Protein AF-A0A2G8SMT3-F1 (afdb_monomer_lite)

Organism: NCBI:txid1077348

Radius of gyration: 36.46 Å; chains: 1; bounding box: 65×47×114 Å

Sequence (301 aa):
MSNSDISLSLSLVEEVAEAMDSHVLEALIPLGFSASSEQWSAQFDGIFANKYRSRVQDRKDAIRAMAQEFHDTDRTGQLLRGGSDIVDRAGILRGMLAALDVITSPELQPFENTPFPADRLRVHLPALRDAMRVITGQTSRWQQDFRGWQCVFLTLEDSILVGALLESLPATIPDDYVTRGRAYVEELVGGWNGRKALVEEAIRLVRCDEDPRPLMERLEPQRDTLHSTIGLFMDVVKEMDNLPSLRLLDREHVARHFWEAGSTYERLSLHLDSINQDINRLECVLDHFMAVANATIPAPE

pLDDT: mean 86.04, std 11.62, range [40.66, 97.94]

Foldseek 3Di:
DDLVVLVVQLVVLVVLLVVLLCVLCVLVVVLPDDSDLVCLLVCPQVSVLVLLLVLLVVLLVLLLVLLVVLAPPCLLVVLVVLLVVLVVLLVVLVVLLVVLCVLLPPVPDPDDDDPAVSVVLVVCSVVLVVLSVVLVVLSVVLVVLSVVQSVLSVLSHDPVSSVLQSVQFDSGDDVVLVVQLSVLSVQLSVLSVVSVVLSVVLVVCSVVVHDSVVSVVVSVVSSVSNNVSSVSNVVSVVVSSLGAFGDGPHDTHRSVSSNCVVVSSVVSVVSSVVSVVSSVVSVVVSVVSVVSVVVRDDDDD

Structure (mmCIF, N/CA/C/O backbone):
data_AF-A0A2G8SMT3-F1
#
_entry.id   AF-A0A2G8SMT3-F1
#
loop_
_atom_site.group_PDB
_atom_site.id
_atom_site.type_symbol
_atom_site.label_atom_id
_atom_site.label_alt_id
_atom_site.label_comp_id
_atom_site.label_asym_id
_atom_site.label_entity_id
_atom_site.label_seq_id
_atom_site.pdbx_PDB_ins_code
_atom_site.Cartn_x
_atom_site.Cartn_y
_atom_site.Cartn_z
_atom_site.occupancy
_atom_site.B_iso_or_equiv
_atom_site.auth_seq_id
_atom_site.auth_comp_id
_atom_site.auth_asym_id
_atom_site.auth_atom_id
_atom_site.pdbx_PDB_model_num
ATOM 1 N N . MET A 1 1 ? -20.820 -29.515 54.915 1.00 55.62 1 MET A N 1
ATOM 2 C CA . MET A 1 1 ? -19.558 -29.011 54.333 1.00 55.62 1 MET A CA 1
ATOM 3 C C . MET A 1 1 ? -18.709 -28.466 55.464 1.00 55.62 1 MET A C 1
ATOM 5 O O . MET A 1 1 ? -19.283 -27.995 56.438 1.00 55.62 1 MET A O 1
ATOM 9 N N . SER A 1 2 ? -17.387 -28.617 55.404 1.00 62.38 2 SER A N 1
ATOM 10 C CA . SER A 1 2 ? -16.497 -28.045 56.422 1.00 62.38 2 SER A CA 1
ATOM 11 C C . SER A 1 2 ? -16.222 -26.563 56.121 1.00 62.38 2 SER A C 1
ATOM 13 O O . SER A 1 2 ? -16.267 -26.156 54.961 1.00 62.38 2 SER A O 1
ATOM 15 N N . ASN A 1 3 ? -15.890 -25.757 57.136 1.00 60.47 3 ASN A N 1
ATOM 16 C CA . ASN A 1 3 ? -15.514 -24.345 56.942 1.00 60.47 3 ASN A CA 1
ATOM 17 C C . ASN A 1 3 ? -14.306 -24.171 55.997 1.00 60.47 3 ASN A C 1
ATOM 19 O O . ASN A 1 3 ? -14.159 -23.117 55.381 1.00 60.47 3 ASN A O 1
ATOM 23 N N . SER A 1 4 ? -13.451 -25.193 55.850 1.00 63.97 4 SER A N 1
ATOM 24 C CA . SER A 1 4 ? -12.349 -25.174 54.883 1.00 63.97 4 SER A CA 1
ATOM 25 C C . SER A 1 4 ? -12.818 -25.351 53.438 1.00 63.97 4 SER A C 1
ATOM 27 O O . SER A 1 4 ? -12.261 -24.698 52.563 1.00 63.97 4 SER A O 1
ATOM 29 N N . ASP A 1 5 ? -13.856 -26.156 53.178 1.00 62.47 5 ASP A N 1
ATOM 30 C CA . ASP A 1 5 ? -14.384 -26.369 51.816 1.00 62.47 5 ASP A CA 1
ATOM 31 C C . ASP A 1 5 ? -15.072 -25.110 51.270 1.00 62.47 5 ASP A C 1
ATOM 33 O O . ASP A 1 5 ? -14.976 -24.799 50.083 1.00 62.47 5 ASP A O 1
ATOM 37 N N . ILE A 1 6 ? -15.752 -24.366 52.147 1.00 64.25 6 ILE A N 1
ATOM 38 C CA . ILE A 1 6 ? -16.441 -23.114 51.802 1.00 64.25 6 ILE A CA 1
ATOM 39 C C . ILE A 1 6 ? -15.420 -22.006 51.494 1.00 64.25 6 ILE A C 1
ATOM 41 O O . ILE A 1 6 ? -15.559 -21.299 50.499 1.00 64.25 6 ILE A O 1
ATOM 45 N N . SER A 1 7 ? -14.354 -21.906 52.298 1.00 63.19 7 SER A N 1
ATOM 46 C CA . SER A 1 7 ? -13.258 -20.948 52.087 1.00 63.19 7 SER A CA 1
ATOM 47 C C . SER A 1 7 ? -12.498 -21.201 50.775 1.00 63.19 7 SER A C 1
ATOM 49 O O . SER A 1 7 ? -12.283 -20.272 50.001 1.00 63.19 7 SER A O 1
ATOM 51 N N . LEU A 1 8 ? -12.191 -22.469 50.470 1.00 68.56 8 LEU A N 1
ATOM 52 C CA . LEU A 1 8 ? -11.588 -22.887 49.194 1.00 68.56 8 LEU A CA 1
ATOM 53 C C . LEU A 1 8 ? -12.480 -22.587 47.979 1.00 68.56 8 LEU A C 1
ATOM 55 O O . LEU A 1 8 ? -11.979 -22.254 46.907 1.00 68.56 8 LEU A O 1
ATOM 59 N N . SER A 1 9 ? -13.801 -22.705 48.135 1.00 70.75 9 SER A N 1
ATOM 60 C CA . SER A 1 9 ? -14.747 -22.435 47.046 1.00 70.75 9 SER A CA 1
ATOM 61 C C . SER A 1 9 ? -14.852 -20.938 46.738 1.00 70.75 9 SER A C 1
ATOM 63 O O . SER A 1 9 ? -14.964 -20.562 45.574 1.00 70.75 9 SER A O 1
ATOM 65 N N . LEU A 1 10 ? -14.772 -20.076 47.759 1.00 73.88 10 LEU A N 1
ATOM 66 C CA . LEU A 1 10 ? -14.797 -18.624 47.574 1.00 73.88 10 LEU A CA 1
ATOM 67 C C . LEU A 1 10 ? -13.522 -18.109 46.893 1.00 73.88 10 LEU A C 1
ATOM 69 O O . LEU A 1 10 ? -13.621 -17.344 45.938 1.00 73.88 10 LEU A O 1
ATOM 73 N N . SER A 1 11 ? -12.342 -18.571 47.326 1.00 79.56 11 SER A N 1
ATOM 74 C CA . SER A 1 11 ? -11.074 -18.153 46.710 1.00 79.56 11 SER A CA 1
ATOM 75 C C . SER A 1 11 ? -11.005 -18.514 45.226 1.00 79.56 11 SER A C 1
ATOM 77 O O . SER A 1 11 ? -10.484 -17.746 44.428 1.00 79.56 11 SER A O 1
ATOM 79 N N . LEU A 1 12 ? -11.574 -19.660 44.841 1.00 78.38 12 LEU A N 1
ATOM 80 C CA . LEU A 1 12 ? -11.606 -20.103 43.448 1.00 78.38 12 LEU A CA 1
ATOM 81 C C . LEU A 1 12 ? -12.560 -19.248 42.589 1.00 78.38 12 LEU A C 1
ATOM 83 O O . LEU A 1 12 ? -12.270 -18.982 41.426 1.00 78.38 12 LEU A O 1
ATOM 87 N N . VAL A 1 13 ? -13.682 -18.782 43.153 1.00 77.88 13 VAL A N 1
ATOM 88 C CA . VAL A 1 13 ? -14.582 -17.825 42.480 1.00 77.88 13 VAL A CA 1
ATOM 89 C C . VAL A 1 13 ? -13.885 -16.485 42.256 1.00 77.88 13 VAL A C 1
ATOM 91 O O . VAL A 1 13 ? -13.977 -15.933 41.161 1.00 77.88 13 VAL A O 1
ATOM 94 N N . GLU A 1 14 ? -13.191 -15.974 43.273 1.00 81.94 14 GLU A N 1
ATOM 95 C CA . GLU A 1 14 ? -12.441 -14.717 43.188 1.00 81.94 14 GLU A CA 1
ATOM 96 C C . GLU A 1 14 ? -11.297 -14.810 42.169 1.00 81.94 14 GLU A C 1
ATOM 98 O O . GLU A 1 14 ? -11.159 -13.914 41.342 1.00 81.94 14 GLU A O 1
ATOM 103 N N . GLU A 1 15 ? -10.554 -15.920 42.140 1.00 84.06 15 GLU A N 1
ATOM 104 C CA . GLU A 1 15 ? -9.460 -16.147 41.185 1.00 84.06 15 GLU A CA 1
ATOM 105 C C . GLU A 1 15 ? -9.955 -16.201 39.729 1.00 84.06 15 GLU A C 1
ATOM 107 O O . GLU A 1 15 ? -9.390 -15.552 38.847 1.00 84.06 15 GLU A O 1
ATOM 112 N N . VAL A 1 16 ? -11.047 -16.928 39.458 1.00 80.00 16 VAL A N 1
ATOM 113 C CA . VAL A 1 16 ? -11.641 -16.988 38.109 1.00 80.00 16 VAL A CA 1
ATOM 114 C C . VAL A 1 16 ? -12.165 -15.615 37.685 1.00 80.00 16 VAL A C 1
ATOM 116 O O . VAL A 1 16 ? -11.979 -15.204 36.538 1.00 80.00 16 VAL A O 1
ATOM 119 N N . ALA A 1 17 ? -12.798 -14.894 38.609 1.00 83.38 17 ALA A N 1
ATOM 120 C CA . ALA A 1 17 ? -13.306 -13.552 38.375 1.00 83.38 17 ALA A CA 1
ATOM 121 C C . ALA A 1 17 ? -12.177 -12.547 38.088 1.00 83.38 17 ALA A C 1
ATOM 123 O O . ALA A 1 17 ? -12.297 -11.753 37.158 1.00 83.38 17 ALA A O 1
ATOM 124 N N . GLU A 1 18 ? -11.071 -12.613 38.830 1.00 86.38 18 GLU A N 1
ATOM 125 C CA . GLU A 1 18 ? -9.890 -11.770 38.627 1.00 86.38 18 GLU A CA 1
ATOM 126 C C . GLU A 1 18 ? -9.188 -12.083 37.300 1.00 86.38 18 GLU A C 1
ATOM 128 O O . GLU A 1 18 ? -8.814 -11.166 36.569 1.00 86.38 18 GLU A O 1
ATOM 133 N N . ALA A 1 19 ? -9.077 -13.361 36.926 1.00 84.56 19 ALA A N 1
ATOM 134 C CA . ALA A 1 19 ? -8.516 -13.761 35.636 1.00 84.56 19 ALA A CA 1
ATOM 135 C C . ALA A 1 19 ? -9.355 -13.243 34.453 1.00 84.56 19 ALA A C 1
ATOM 137 O O . ALA A 1 19 ? -8.810 -12.766 33.455 1.00 84.56 19 ALA A O 1
ATOM 138 N N . MET A 1 20 ? -10.688 -13.294 34.566 1.00 84.44 20 MET A N 1
ATOM 139 C CA . MET A 1 20 ? -11.596 -12.687 33.585 1.00 84.44 20 MET A CA 1
ATOM 140 C C . MET A 1 20 ? -11.422 -11.167 33.527 1.00 84.44 20 MET A C 1
ATOM 142 O O . MET A 1 20 ? -11.399 -10.594 32.434 1.00 84.44 20 MET A O 1
ATOM 146 N N . ASP A 1 21 ? -11.266 -10.526 34.689 1.00 87.25 21 ASP A N 1
ATOM 147 C CA . ASP A 1 21 ? -11.102 -9.081 34.785 1.00 87.25 21 ASP A CA 1
ATOM 148 C C . ASP A 1 21 ? -9.807 -8.614 34.122 1.00 87.25 21 ASP A C 1
ATOM 150 O O . ASP A 1 21 ? -9.825 -7.709 33.284 1.00 87.25 21 ASP A O 1
ATOM 154 N N . SER A 1 22 ? -8.699 -9.281 34.442 1.00 88.75 22 SER A N 1
ATOM 155 C CA . SER A 1 22 ? -7.392 -9.060 33.824 1.00 88.75 22 SER A CA 1
ATOM 156 C C . SER A 1 22 ? -7.485 -9.179 32.305 1.00 88.75 22 SER A C 1
ATOM 158 O O . SER A 1 22 ? -7.076 -8.256 31.605 1.00 88.75 22 SER A O 1
ATOM 160 N N . HIS A 1 23 ? -8.118 -10.230 31.780 1.00 88.44 23 HIS A N 1
ATOM 161 C CA . HIS A 1 23 ? -8.170 -10.454 30.339 1.00 88.44 23 HIS A CA 1
ATOM 162 C C . HIS A 1 23 ? -8.931 -9.360 29.563 1.00 88.44 23 HIS A C 1
ATOM 164 O O . HIS A 1 23 ? -8.466 -8.888 28.523 1.00 88.44 23 HIS A O 1
ATOM 170 N N . VAL A 1 24 ? -10.086 -8.915 30.068 1.00 90.50 24 VAL A N 1
ATOM 171 C CA . VAL A 1 24 ? -10.860 -7.832 29.430 1.00 90.50 24 VAL A CA 1
ATOM 172 C C . VAL A 1 24 ? -10.114 -6.503 29.542 1.00 90.50 24 VAL A C 1
ATOM 174 O O . VAL A 1 24 ? -10.025 -5.753 28.568 1.00 90.50 24 VAL A O 1
ATOM 177 N N . LEU A 1 25 ? -9.561 -6.196 30.717 1.00 92.62 25 LEU A N 1
ATOM 178 C CA . LEU A 1 25 ? -8.875 -4.928 30.954 1.00 92.62 25 LEU A CA 1
ATOM 179 C C . LEU A 1 25 ? -7.564 -4.830 30.168 1.00 92.62 25 LEU A C 1
ATOM 181 O O . LEU A 1 25 ? -7.266 -3.763 29.633 1.00 92.62 25 LEU A O 1
ATOM 185 N N . GLU A 1 26 ? -6.826 -5.929 30.015 1.00 93.62 26 GLU A N 1
ATOM 186 C CA . GLU A 1 26 ? -5.638 -6.004 29.157 1.00 93.62 26 GLU A CA 1
ATOM 187 C C . GLU A 1 26 ? -5.956 -5.715 27.687 1.00 93.62 26 GLU A C 1
ATOM 189 O O . GLU A 1 26 ? -5.124 -5.141 26.986 1.00 93.62 26 GLU A O 1
ATOM 194 N N . ALA A 1 27 ? -7.159 -6.052 27.216 1.00 92.00 27 ALA A N 1
ATOM 195 C CA . ALA A 1 27 ? -7.595 -5.729 25.860 1.00 92.00 27 ALA A CA 1
ATOM 196 C C . ALA A 1 27 ? -8.092 -4.276 25.727 1.00 92.00 27 ALA A C 1
ATOM 198 O O . ALA A 1 27 ? -7.779 -3.596 24.747 1.00 92.00 27 ALA A O 1
ATOM 199 N N . LEU A 1 28 ? -8.864 -3.785 26.702 1.00 92.94 28 LEU A N 1
ATOM 200 C CA . LEU A 1 28 ? -9.574 -2.506 26.603 1.00 92.94 28 LEU A CA 1
ATOM 201 C C . LEU A 1 28 ? -8.739 -1.291 27.045 1.00 92.94 28 LEU A C 1
ATOM 203 O O . LEU A 1 28 ? -8.806 -0.240 26.400 1.00 92.94 28 LEU A O 1
ATOM 207 N N . ILE A 1 29 ? -7.921 -1.408 28.097 1.00 93.56 29 ILE A N 1
ATOM 208 C CA . ILE A 1 29 ? -7.112 -0.288 28.614 1.00 93.56 29 ILE A CA 1
ATOM 209 C C . ILE A 1 29 ? -6.139 0.259 27.555 1.00 93.56 29 ILE A C 1
ATOM 211 O O . ILE A 1 29 ? -6.098 1.480 27.384 1.00 93.56 29 ILE A O 1
ATOM 215 N N . PRO A 1 30 ? -5.401 -0.567 26.780 1.00 93.56 30 PRO A N 1
ATOM 216 C CA . PRO A 1 30 ? -4.508 -0.057 25.734 1.00 93.56 30 PRO A CA 1
ATOM 217 C C . PRO A 1 30 ? -5.226 0.706 24.616 1.00 93.56 30 PRO A C 1
ATOM 219 O O . PRO A 1 30 ? -4.603 1.481 23.893 1.00 93.56 30 PRO A O 1
ATOM 222 N N . LEU A 1 31 ? -6.534 0.490 24.456 1.00 91.12 31 LEU A N 1
ATOM 223 C CA . LEU A 1 31 ? -7.365 1.224 23.505 1.00 91.12 31 LEU A CA 1
ATOM 224 C C . LEU A 1 31 ? -7.877 2.552 24.080 1.00 91.12 31 LEU A C 1
ATOM 226 O O . LEU A 1 31 ? -8.384 3.373 23.323 1.00 91.12 31 LEU A O 1
ATOM 230 N N . GLY A 1 32 ? -7.716 2.787 25.384 1.00 92.88 32 GLY A N 1
ATOM 231 C CA . GLY A 1 32 ? -8.125 4.012 26.072 1.00 92.88 32 GLY A CA 1
ATOM 232 C C . GLY A 1 32 ? -9.459 3.914 26.811 1.00 92.88 32 GLY A C 1
ATOM 233 O O . GLY A 1 32 ? -9.969 4.942 27.257 1.00 92.88 32 GLY A O 1
ATOM 234 N N . PHE A 1 33 ? -10.035 2.716 26.950 1.00 94.62 33 PHE A N 1
ATOM 235 C CA . PHE A 1 33 ? -11.212 2.513 27.799 1.00 94.62 33 PHE A CA 1
ATOM 236 C C . PHE A 1 33 ? -10.826 2.610 29.277 1.00 94.62 33 PHE A C 1
ATOM 238 O O . PHE A 1 33 ? -9.712 2.258 29.672 1.00 94.62 33 PHE A O 1
ATOM 245 N N . SER A 1 34 ? -11.756 3.073 30.115 1.00 93.00 34 SER A N 1
ATOM 246 C CA . SER A 1 34 ? -11.554 3.038 31.567 1.00 93.00 34 SER A CA 1
ATOM 247 C C . SER A 1 34 ? -11.763 1.626 32.119 1.00 93.00 34 SER A C 1
ATOM 249 O O . SER A 1 34 ? -12.313 0.754 31.455 1.00 93.00 34 SER A O 1
ATOM 251 N N . ALA A 1 35 ? -11.385 1.394 33.375 1.00 90.06 35 ALA A N 1
ATOM 252 C CA . ALA A 1 35 ? -11.694 0.135 34.057 1.00 90.06 35 ALA A CA 1
ATOM 253 C C . ALA A 1 35 ? -13.190 -0.019 34.425 1.00 90.06 35 ALA A C 1
ATOM 255 O O . ALA A 1 35 ? -13.592 -1.047 34.967 1.00 90.06 35 ALA A O 1
ATOM 256 N N . SER A 1 36 ? -14.025 0.998 34.167 1.00 90.12 36 SER A N 1
ATOM 257 C CA . SER A 1 36 ? -15.452 0.965 34.494 1.00 90.12 36 SER A CA 1
ATOM 258 C C . SER A 1 36 ? -16.293 0.553 33.289 1.00 90.12 36 SER A C 1
ATOM 260 O O . SER A 1 36 ? -16.439 1.322 32.338 1.00 90.12 36 SER A O 1
ATOM 262 N N . SER A 1 37 ? -16.920 -0.624 33.378 1.00 88.75 37 SER A N 1
ATOM 263 C CA . SER A 1 37 ? -17.838 -1.152 32.357 1.00 88.75 37 SER A CA 1
ATOM 264 C C . SER A 1 37 ? -19.010 -0.224 32.041 1.00 88.75 37 SER A C 1
ATOM 266 O O . SER A 1 37 ? -19.478 -0.180 30.909 1.00 88.75 37 SER A O 1
ATOM 268 N N . GLU A 1 38 ? -19.450 0.580 33.008 1.00 89.81 38 GLU A N 1
ATOM 269 C CA . GLU A 1 38 ? -20.532 1.559 32.839 1.00 89.81 38 GLU A CA 1
ATOM 270 C C . GLU A 1 38 ? -20.182 2.661 31.832 1.00 89.81 38 GLU A C 1
ATOM 272 O O . GLU A 1 38 ? -21.066 3.302 31.265 1.00 89.81 38 GLU A O 1
ATOM 277 N N . GLN A 1 39 ? -18.888 2.896 31.607 1.00 92.56 39 GLN A N 1
ATOM 278 C CA . GLN A 1 39 ? -18.410 3.951 30.723 1.00 92.56 39 GLN A CA 1
ATOM 279 C C . GLN A 1 39 ? -18.095 3.447 29.315 1.00 92.56 39 GLN A C 1
ATOM 281 O O . GLN A 1 39 ? -18.011 4.269 28.405 1.00 92.56 39 GLN A O 1
ATOM 286 N N . TRP A 1 40 ? -17.939 2.138 29.098 1.00 94.00 40 TRP A N 1
ATOM 287 C CA . TRP A 1 40 ? -17.426 1.613 27.829 1.00 94.00 40 TRP A CA 1
ATOM 288 C C . TRP A 1 40 ? -18.301 1.985 26.634 1.00 94.00 40 TRP A C 1
ATOM 290 O O . TRP A 1 40 ? -17.791 2.518 25.648 1.00 94.00 40 TRP A O 1
ATOM 300 N N . SER A 1 41 ? -19.621 1.813 26.735 1.00 92.69 41 SER A N 1
ATOM 301 C CA . SER A 1 41 ? -20.546 2.191 25.658 1.00 92.69 41 SER A CA 1
ATOM 302 C C . SER A 1 41 ? -20.503 3.690 25.344 1.00 92.69 41 SER A C 1
ATOM 304 O O . SER A 1 41 ? -20.593 4.076 24.181 1.00 92.69 41 SER A O 1
ATOM 306 N N . ALA A 1 42 ? -20.327 4.542 26.361 1.00 92.31 42 ALA A N 1
ATOM 307 C CA . ALA A 1 42 ? -20.228 5.992 26.185 1.00 92.31 42 ALA A CA 1
ATOM 308 C C . ALA A 1 42 ? -18.860 6.432 25.629 1.00 92.31 42 ALA A C 1
ATOM 310 O O . ALA A 1 42 ? -18.763 7.448 24.944 1.00 92.31 42 ALA A O 1
ATOM 311 N N . GLN A 1 43 ? -17.798 5.676 25.918 1.00 94.75 43 GLN A N 1
ATOM 312 C CA . GLN A 1 43 ? -16.435 5.942 25.453 1.00 94.75 43 GLN A CA 1
ATOM 313 C C . GLN A 1 43 ? -16.179 5.443 24.027 1.00 94.75 43 GLN A C 1
ATOM 315 O O . GLN A 1 43 ? -15.306 5.991 23.348 1.00 94.75 43 GLN A O 1
ATOM 320 N N . PHE A 1 44 ? -16.933 4.433 23.578 1.00 93.56 44 PHE A N 1
ATOM 321 C CA . PHE A 1 44 ? -16.714 3.727 22.315 1.00 93.56 44 PHE A CA 1
ATOM 322 C C . PHE A 1 44 ? -16.516 4.675 21.129 1.00 93.56 44 PHE A C 1
ATOM 324 O O . PHE A 1 44 ? -15.462 4.641 20.496 1.00 93.56 44 PHE A O 1
ATOM 331 N N . ASP A 1 45 ? -17.473 5.571 20.872 1.00 90.75 45 ASP A N 1
ATOM 332 C CA . ASP A 1 45 ? -17.441 6.450 19.695 1.00 90.75 45 ASP A CA 1
ATOM 333 C C . ASP A 1 45 ? -16.216 7.365 19.675 1.00 90.75 45 ASP A C 1
ATOM 335 O O . ASP A 1 45 ? -15.572 7.541 18.638 1.00 90.75 45 ASP A O 1
ATOM 339 N N . GLY A 1 46 ? -15.862 7.926 20.833 1.00 91.38 46 GLY A N 1
ATOM 340 C CA . GLY A 1 46 ? -14.700 8.798 20.967 1.00 91.38 46 GLY A CA 1
ATOM 341 C C . GLY A 1 46 ? -13.393 8.046 20.727 1.00 91.38 46 GLY A C 1
ATOM 342 O O . GLY A 1 46 ? -12.548 8.508 19.957 1.00 91.38 46 GLY A O 1
ATOM 343 N N . ILE A 1 47 ? -13.243 6.876 21.351 1.00 91.88 47 ILE A N 1
ATOM 344 C CA . ILE A 1 47 ? -12.044 6.038 21.240 1.00 91.88 47 ILE A CA 1
ATOM 345 C C . ILE A 1 47 ? -11.854 5.552 19.807 1.00 91.88 47 ILE A C 1
ATOM 347 O O . ILE A 1 47 ? -10.785 5.761 19.226 1.00 91.88 47 ILE A O 1
ATOM 351 N N . PHE A 1 48 ? -12.887 4.946 19.218 1.00 90.44 48 PHE A N 1
ATOM 352 C CA . PHE A 1 48 ? -12.814 4.420 17.860 1.00 90.44 48 PHE A CA 1
ATOM 353 C C . PHE A 1 48 ? -12.488 5.544 16.880 1.00 90.44 48 PHE A C 1
ATOM 355 O O . PHE A 1 48 ? -11.498 5.444 16.152 1.00 90.44 48 PHE A O 1
ATOM 362 N N . ALA A 1 49 ? -13.241 6.652 16.913 1.00 89.62 49 ALA A N 1
ATOM 363 C CA . ALA A 1 49 ? -13.025 7.773 16.001 1.00 89.62 49 ALA A CA 1
ATOM 364 C C . ALA A 1 49 ? -11.615 8.366 16.123 1.00 89.62 49 ALA A C 1
ATOM 366 O O . ALA A 1 49 ? -11.004 8.699 15.107 1.00 89.62 49 ALA A O 1
ATOM 367 N N . ASN A 1 50 ? -11.077 8.480 17.341 1.00 90.62 50 ASN A N 1
ATOM 368 C CA . ASN A 1 50 ? -9.708 8.947 17.556 1.00 90.62 50 ASN A CA 1
ATOM 369 C C . ASN A 1 50 ? -8.680 7.970 16.980 1.00 90.62 50 ASN A C 1
ATOM 371 O O . ASN A 1 50 ? -7.770 8.401 16.271 1.00 90.62 50 ASN A O 1
ATOM 375 N N . LYS A 1 51 ? -8.845 6.665 17.227 1.00 89.44 51 LYS A N 1
ATOM 376 C CA . LYS A 1 51 ? -7.946 5.631 16.707 1.00 89.44 51 LYS A CA 1
ATOM 377 C C . LYS A 1 51 ? -7.925 5.626 15.181 1.00 89.44 51 LYS A C 1
ATOM 379 O O . LYS A 1 51 ? -6.853 5.694 14.587 1.00 89.44 51 LYS A O 1
ATOM 384 N N . TYR A 1 52 ? -9.093 5.630 14.545 1.00 89.56 52 TYR A N 1
ATOM 385 C CA . TYR A 1 52 ? -9.191 5.670 13.088 1.00 89.56 52 TYR A CA 1
ATOM 386 C C . TYR A 1 52 ? -8.596 6.953 12.500 1.00 89.56 52 TYR A C 1
ATOM 388 O O . TYR A 1 52 ? -7.801 6.881 11.566 1.00 89.56 52 TYR A O 1
ATOM 396 N N . ARG A 1 53 ? -8.901 8.127 13.076 1.00 89.75 53 ARG A N 1
ATOM 397 C CA . ARG A 1 53 ? -8.306 9.402 12.637 1.00 89.75 53 ARG A CA 1
ATOM 398 C C . ARG A 1 53 ? -6.783 9.393 12.754 1.00 89.75 53 ARG A C 1
ATOM 400 O O . ARG A 1 53 ? -6.123 9.854 11.828 1.00 89.75 53 ARG A O 1
ATOM 407 N N . SER A 1 54 ? -6.236 8.828 13.833 1.00 89.88 54 SER A N 1
ATOM 408 C CA . SER A 1 54 ? -4.788 8.645 13.984 1.00 89.88 54 SER A CA 1
ATOM 409 C C . SER A 1 54 ? -4.224 7.779 12.862 1.00 89.88 54 SER A C 1
ATOM 411 O O . SER A 1 54 ? -3.283 8.195 12.202 1.00 89.88 54 SER A O 1
ATOM 413 N N . ARG A 1 55 ? -4.839 6.626 12.564 1.00 89.06 55 ARG A N 1
ATOM 414 C CA . ARG A 1 55 ? -4.379 5.739 11.480 1.00 89.06 55 ARG A CA 1
ATOM 415 C C . ARG A 1 55 ? -4.448 6.386 10.105 1.00 89.06 55 ARG A C 1
ATOM 417 O O . ARG A 1 55 ? -3.519 6.245 9.311 1.00 89.06 55 ARG A O 1
ATOM 424 N N . VAL A 1 56 ? -5.537 7.095 9.815 1.00 89.31 56 VAL A N 1
ATOM 425 C CA . VAL A 1 56 ? -5.682 7.862 8.573 1.00 89.31 56 VAL A CA 1
ATOM 426 C C . VAL A 1 56 ? -4.577 8.909 8.476 1.00 89.31 56 VAL A C 1
ATOM 428 O O . VAL A 1 56 ? -3.964 9.035 7.420 1.00 89.31 56 VAL A O 1
ATOM 431 N N . GLN A 1 57 ? -4.290 9.630 9.560 1.00 90.62 57 GLN A N 1
ATOM 432 C CA . GLN A 1 57 ? -3.235 10.637 9.582 1.00 90.62 57 GLN A CA 1
ATOM 433 C C . GLN A 1 57 ? -1.844 10.017 9.396 1.00 90.62 57 GLN A C 1
ATOM 435 O O . GLN A 1 57 ? -1.127 10.461 8.503 1.00 90.62 57 GLN A O 1
ATOM 440 N N . ASP A 1 58 ? -1.514 8.945 10.123 1.00 89.75 58 ASP A N 1
ATOM 441 C CA . ASP A 1 58 ? -0.257 8.198 9.969 1.00 89.75 58 ASP A CA 1
ATOM 442 C C . ASP A 1 58 ? -0.056 7.768 8.508 1.00 89.75 58 ASP A C 1
ATOM 444 O O . ASP A 1 58 ? 1.024 7.910 7.930 1.00 89.75 58 ASP A O 1
ATOM 448 N N . ARG A 1 59 ? -1.129 7.278 7.868 1.00 88.75 59 ARG A N 1
ATOM 449 C CA . ARG A 1 59 ? -1.101 6.885 6.457 1.00 88.75 59 ARG A CA 1
ATOM 450 C C . ARG A 1 59 ? -0.865 8.078 5.540 1.00 88.75 59 ARG A C 1
ATOM 452 O O . ARG A 1 59 ? -0.071 7.969 4.606 1.00 88.75 59 ARG A O 1
ATOM 459 N N . LYS A 1 60 ? -1.559 9.192 5.779 1.00 91.31 60 LYS A N 1
ATOM 460 C CA . LYS A 1 60 ? -1.381 10.415 4.992 1.00 91.31 60 LYS A CA 1
ATOM 461 C C . LYS A 1 60 ? 0.049 10.930 5.106 1.00 91.31 60 LYS A C 1
ATOM 463 O O . LYS A 1 60 ? 0.632 11.295 4.092 1.00 91.31 60 LYS A O 1
ATOM 468 N N . ASP A 1 61 ? 0.621 10.913 6.303 1.00 92.19 61 ASP A N 1
ATOM 469 C CA . ASP A 1 61 ? 1.983 11.382 6.549 1.00 92.19 61 ASP A CA 1
ATOM 470 C C . ASP A 1 61 ? 3.027 10.481 5.889 1.00 92.19 61 ASP A C 1
ATOM 472 O O . ASP A 1 61 ? 3.942 10.994 5.250 1.00 92.19 61 ASP A O 1
ATOM 476 N N . ALA A 1 62 ? 2.838 9.158 5.912 1.00 90.62 62 ALA A N 1
ATOM 477 C CA . ALA A 1 62 ? 3.700 8.230 5.179 1.00 90.62 62 ALA A CA 1
ATOM 478 C C . ALA A 1 62 ? 3.680 8.479 3.657 1.00 90.62 62 ALA A C 1
ATOM 480 O O . ALA A 1 62 ? 4.729 8.504 3.017 1.00 90.62 62 ALA A O 1
ATOM 481 N N . ILE A 1 63 ? 2.497 8.700 3.071 1.00 92.00 63 ILE A N 1
ATOM 482 C CA . ILE A 1 63 ? 2.370 8.996 1.634 1.00 92.00 63 ILE A CA 1
ATOM 483 C C . ILE A 1 63 ? 2.985 10.359 1.304 1.00 92.00 63 ILE A C 1
ATOM 485 O O . ILE A 1 63 ? 3.672 10.478 0.295 1.00 92.00 63 ILE A O 1
ATOM 489 N N . ARG A 1 64 ? 2.786 11.379 2.150 1.00 93.62 64 ARG A N 1
ATOM 490 C CA . ARG A 1 64 ? 3.422 12.696 1.976 1.00 93.62 64 ARG A CA 1
ATOM 491 C C . ARG A 1 64 ? 4.940 12.605 2.034 1.00 93.62 64 ARG A C 1
ATOM 493 O O . ARG A 1 64 ? 5.597 13.227 1.209 1.00 93.62 64 ARG A O 1
ATOM 500 N N . ALA A 1 65 ? 5.481 11.842 2.981 1.00 93.56 65 ALA A N 1
ATOM 501 C CA . ALA A 1 65 ? 6.917 11.628 3.096 1.00 93.56 65 ALA A CA 1
ATOM 502 C C . ALA A 1 65 ? 7.472 10.992 1.816 1.00 93.56 65 ALA A C 1
ATOM 504 O O . ALA A 1 65 ? 8.419 11.517 1.241 1.00 93.56 65 ALA A O 1
ATOM 505 N N . MET A 1 66 ? 6.819 9.945 1.296 1.00 94.56 66 MET A N 1
ATOM 506 C CA . MET A 1 66 ? 7.237 9.357 0.021 1.00 94.56 66 MET A CA 1
ATOM 507 C C . MET A 1 66 ? 7.082 10.335 -1.150 1.00 94.56 66 MET A C 1
ATOM 509 O O . MET A 1 66 ? 7.960 10.425 -2.000 1.00 94.56 66 MET A O 1
ATOM 513 N N . ALA A 1 67 ? 5.990 11.100 -1.206 1.00 94.06 67 ALA A N 1
ATOM 514 C CA . ALA A 1 67 ? 5.787 12.095 -2.256 1.00 94.06 67 ALA A CA 1
ATOM 515 C C . ALA A 1 67 ? 6.901 13.149 -2.263 1.00 94.06 67 ALA A C 1
ATOM 517 O O . ALA A 1 67 ? 7.370 13.526 -3.328 1.00 94.06 67 ALA A O 1
ATOM 518 N N . GLN A 1 68 ? 7.394 13.573 -1.096 1.00 93.50 68 GLN A N 1
ATOM 519 C CA . GLN A 1 68 ? 8.535 14.490 -1.004 1.00 93.50 68 GLN A CA 1
ATOM 520 C C . GLN A 1 68 ? 9.817 13.912 -1.617 1.00 93.50 68 GLN A C 1
ATOM 522 O O . GLN A 1 68 ? 10.616 14.672 -2.156 1.00 93.50 68 GLN A O 1
ATOM 527 N N . GLU A 1 69 ? 10.016 12.592 -1.579 1.00 92.75 69 GLU A N 1
ATOM 528 C CA . GLU A 1 69 ? 11.171 11.951 -2.222 1.00 92.75 69 GLU A CA 1
ATOM 529 C C . GLU A 1 69 ? 11.080 11.936 -3.753 1.00 92.75 69 GLU A C 1
ATOM 531 O O . GLU A 1 69 ? 12.104 11.809 -4.427 1.00 92.75 69 GLU A O 1
ATOM 536 N N . PHE A 1 70 ? 9.868 12.026 -4.302 1.00 93.31 70 PHE A N 1
ATOM 537 C CA . PHE A 1 70 ? 9.605 12.001 -5.742 1.00 93.31 70 PHE A CA 1
ATOM 538 C C . PHE A 1 70 ? 9.369 13.395 -6.324 1.00 93.31 70 PHE A C 1
ATOM 540 O O . PHE A 1 70 ? 9.652 13.618 -7.502 1.00 93.31 70 PHE A O 1
ATOM 547 N N . HIS A 1 71 ? 8.896 14.338 -5.517 1.00 90.38 71 HIS A N 1
ATOM 548 C CA . HIS A 1 71 ? 8.519 15.670 -5.958 1.00 90.38 71 HIS A CA 1
ATOM 549 C C . HIS A 1 71 ? 9.662 16.374 -6.702 1.00 90.38 71 HIS A C 1
ATOM 551 O O . HIS A 1 71 ? 10.784 16.457 -6.205 1.00 90.38 71 HIS A O 1
ATOM 557 N N . ASP A 1 72 ? 9.365 16.849 -7.913 1.00 82.38 72 ASP A N 1
ATOM 558 C CA . ASP A 1 72 ? 10.292 17.563 -8.799 1.00 82.38 72 ASP A CA 1
ATOM 559 C C . ASP A 1 72 ? 11.610 16.823 -9.115 1.00 82.38 72 ASP A C 1
ATOM 561 O O . ASP A 1 72 ? 12.607 17.435 -9.499 1.00 82.38 72 ASP A O 1
ATOM 565 N N . THR A 1 73 ? 11.637 15.491 -8.993 1.00 88.00 73 THR A N 1
ATOM 566 C CA . THR A 1 73 ? 12.859 14.703 -9.241 1.00 88.00 73 THR A CA 1
ATOM 567 C C . THR A 1 73 ? 13.003 14.169 -10.670 1.00 88.00 73 THR A C 1
ATOM 569 O O . THR A 1 73 ? 14.093 13.730 -11.044 1.00 88.00 73 THR A O 1
ATOM 572 N N . ASP A 1 74 ? 11.926 14.171 -11.468 1.00 91.38 74 ASP A N 1
ATOM 573 C CA . ASP A 1 74 ? 11.854 13.526 -12.796 1.00 91.38 74 ASP A CA 1
ATOM 574 C C . ASP A 1 74 ? 12.294 12.042 -12.775 1.00 91.38 74 ASP A C 1
ATOM 576 O O . ASP A 1 74 ? 12.757 11.487 -13.773 1.00 91.38 74 ASP A O 1
ATOM 580 N N . ARG A 1 75 ? 12.174 11.367 -11.625 1.00 93.25 75 ARG A N 1
ATOM 581 C CA . ARG A 1 75 ? 12.560 9.958 -11.433 1.00 93.25 75 ARG A CA 1
ATOM 582 C C . ARG A 1 75 ? 11.829 9.038 -12.409 1.00 93.25 75 ARG A C 1
ATOM 584 O O . ARG A 1 75 ? 12.437 8.181 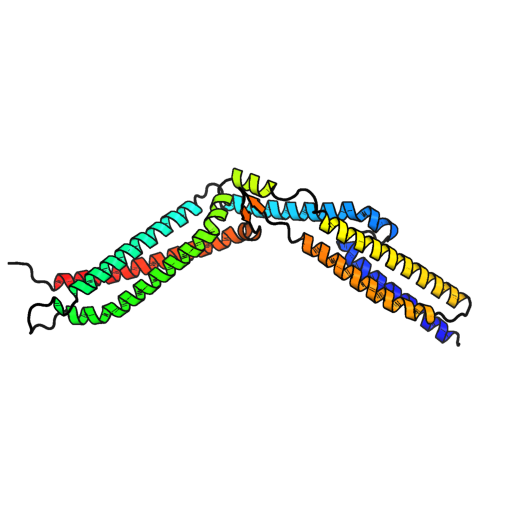-13.056 1.00 93.25 75 ARG A O 1
ATOM 591 N N . THR A 1 76 ? 10.529 9.240 -12.573 1.00 94.50 76 THR A N 1
ATOM 592 C CA . THR A 1 76 ? 9.700 8.482 -13.514 1.00 94.50 76 THR A CA 1
ATOM 593 C C . THR A 1 76 ? 10.150 8.713 -14.948 1.00 94.50 76 THR A C 1
ATOM 595 O O . THR A 1 76 ? 10.237 7.759 -15.725 1.00 94.50 76 THR A O 1
ATOM 598 N N . GLY A 1 77 ? 10.485 9.958 -15.296 1.00 94.19 77 GLY A N 1
ATOM 599 C CA . GLY A 1 77 ? 11.031 10.305 -16.603 1.00 94.19 77 GLY A CA 1
ATOM 600 C C . GLY A 1 77 ? 12.391 9.657 -16.863 1.00 94.19 77 GLY A C 1
ATOM 601 O O . GLY A 1 77 ? 12.630 9.175 -17.971 1.00 94.19 77 GLY A O 1
ATOM 602 N N . GLN A 1 78 ? 13.262 9.568 -15.854 1.00 95.12 78 GLN A N 1
ATOM 603 C CA . GLN A 1 78 ? 14.555 8.880 -15.953 1.00 95.12 78 GLN A CA 1
ATOM 604 C C . GLN A 1 78 ? 14.384 7.387 -16.252 1.00 95.12 78 GLN A C 1
ATOM 606 O O . GLN A 1 78 ? 14.972 6.895 -17.219 1.00 95.12 78 GLN A O 1
ATOM 611 N N . LEU A 1 79 ? 13.534 6.684 -15.493 1.00 96.62 79 LEU A N 1
ATOM 612 C CA . LEU A 1 79 ? 13.230 5.276 -15.768 1.00 96.62 79 LEU A CA 1
ATOM 613 C C . LEU A 1 79 ? 12.594 5.101 -17.147 1.00 96.62 79 LEU A C 1
ATOM 615 O O . LEU A 1 79 ? 12.975 4.191 -17.873 1.00 96.62 79 LEU A O 1
ATOM 619 N N . LEU A 1 80 ? 11.670 5.980 -17.544 1.00 96.62 80 LEU A N 1
ATOM 620 C CA . LEU A 1 80 ? 11.030 5.909 -18.857 1.00 96.62 80 LEU A CA 1
ATOM 621 C C . LEU A 1 80 ? 12.049 6.051 -19.997 1.00 96.62 80 LEU A C 1
ATOM 623 O O . LEU A 1 80 ? 12.028 5.254 -20.936 1.00 96.62 80 LEU A O 1
ATOM 627 N N . ARG A 1 81 ? 12.950 7.038 -19.914 1.00 96.75 81 ARG A N 1
ATOM 628 C CA . ARG A 1 81 ? 13.987 7.269 -20.931 1.00 96.75 81 ARG A CA 1
ATOM 629 C C . ARG A 1 81 ? 14.976 6.114 -20.996 1.00 96.75 81 ARG A C 1
ATOM 631 O O . ARG A 1 81 ? 15.216 5.599 -22.083 1.00 96.75 81 ARG A O 1
ATOM 638 N N . GLY A 1 82 ? 15.495 5.667 -19.854 1.00 95.81 82 GLY A N 1
ATOM 639 C CA . GLY A 1 82 ? 16.405 4.522 -19.823 1.00 95.81 82 GLY A CA 1
ATOM 640 C C . GLY A 1 82 ? 15.727 3.229 -20.283 1.00 95.81 82 GLY A C 1
ATOM 641 O O . GLY A 1 82 ? 16.322 2.441 -21.010 1.00 95.81 82 GLY A O 1
ATOM 642 N N . GLY A 1 83 ? 14.449 3.050 -19.947 1.00 96.00 83 GLY A N 1
ATOM 643 C CA . GLY A 1 83 ? 13.608 1.967 -20.445 1.00 96.00 83 GLY A CA 1
ATOM 644 C C . GLY A 1 83 ? 13.440 1.968 -21.963 1.00 96.00 83 GLY A C 1
ATOM 645 O O . GLY A 1 83 ? 13.475 0.907 -22.580 1.00 96.00 83 GLY A O 1
ATOM 646 N N . SER A 1 84 ? 13.260 3.144 -22.570 1.00 96.81 84 SER A N 1
ATOM 647 C CA . SER A 1 84 ? 13.227 3.287 -24.031 1.00 96.81 84 SER A CA 1
ATOM 648 C C . SER A 1 84 ? 14.578 2.929 -24.646 1.00 96.81 84 SER A C 1
ATOM 650 O O . SER A 1 84 ? 14.623 2.132 -25.578 1.00 96.81 84 SER A O 1
ATOM 652 N N . ASP A 1 85 ? 15.674 3.434 -24.071 1.00 96.75 85 ASP A N 1
ATOM 653 C CA . ASP A 1 85 ? 17.034 3.175 -24.556 1.00 96.75 85 ASP A CA 1
ATOM 654 C C . ASP A 1 85 ? 17.356 1.673 -24.599 1.00 96.75 85 ASP A C 1
ATOM 656 O O . ASP A 1 85 ? 17.758 1.152 -25.641 1.00 96.75 85 ASP A O 1
ATOM 660 N N . ILE A 1 86 ? 17.086 0.929 -23.516 1.00 96.44 86 ILE A N 1
ATOM 661 C CA . ILE A 1 86 ? 17.351 -0.521 -23.500 1.00 96.44 86 ILE A CA 1
ATOM 662 C C . ILE A 1 86 ? 16.500 -1.289 -24.519 1.00 96.44 86 ILE A C 1
ATOM 664 O O . ILE A 1 86 ? 16.933 -2.325 -25.022 1.00 96.44 86 ILE A O 1
ATOM 668 N N . VAL A 1 87 ? 15.293 -0.811 -24.833 1.00 95.94 87 VAL A N 1
ATOM 669 C CA . VAL A 1 87 ? 14.402 -1.442 -25.819 1.00 95.94 87 VAL A CA 1
ATOM 670 C C . VAL A 1 87 ? 14.928 -1.217 -27.225 1.00 95.94 87 VAL A C 1
ATOM 672 O O . VAL A 1 87 ? 15.015 -2.176 -27.999 1.00 95.94 87 VAL A O 1
ATOM 675 N N . ASP A 1 88 ? 15.302 0.021 -27.532 1.00 96.25 88 ASP A N 1
ATOM 676 C CA . ASP A 1 88 ? 15.829 0.408 -28.834 1.00 96.25 88 ASP A CA 1
ATOM 677 C C . ASP A 1 88 ? 17.146 -0.327 -29.109 1.00 96.25 88 ASP A C 1
ATOM 679 O O . ASP A 1 88 ? 17.290 -0.995 -30.138 1.00 96.25 88 ASP A O 1
ATOM 683 N N . ARG A 1 89 ? 18.064 -0.334 -28.137 1.00 95.50 89 ARG A N 1
ATOM 684 C CA . ARG A 1 89 ? 19.358 -1.024 -28.247 1.00 95.50 89 ARG A CA 1
ATOM 685 C C . ARG A 1 89 ? 19.215 -2.540 -28.338 1.00 95.50 89 ARG A C 1
ATOM 687 O O . ARG A 1 89 ? 19.832 -3.163 -29.202 1.00 95.50 89 ARG A O 1
ATOM 694 N N . ALA A 1 90 ? 18.329 -3.154 -27.551 1.00 92.75 90 ALA A N 1
ATOM 695 C CA . ALA A 1 90 ? 18.011 -4.577 -27.707 1.00 92.75 90 ALA A CA 1
ATOM 696 C C . ALA A 1 90 ? 17.351 -4.894 -29.066 1.00 92.75 90 ALA A C 1
ATOM 698 O O . ALA A 1 90 ? 17.444 -6.019 -29.565 1.00 92.75 90 ALA A O 1
ATOM 699 N N . GLY A 1 91 ? 16.651 -3.932 -29.674 1.00 91.69 91 GLY A N 1
ATOM 700 C CA . GLY A 1 91 ? 16.150 -4.018 -31.047 1.00 91.69 91 GLY A CA 1
ATOM 701 C C . GLY A 1 91 ? 17.281 -4.028 -32.077 1.00 91.69 91 GLY A C 1
ATOM 702 O O . GLY A 1 91 ? 17.326 -4.923 -32.923 1.00 91.69 91 GLY A O 1
ATOM 703 N N . ILE A 1 92 ? 18.223 -3.088 -31.962 1.00 92.50 92 ILE A N 1
ATOM 704 C CA . ILE A 1 92 ? 19.406 -2.987 -32.831 1.00 92.50 92 ILE A CA 1
ATOM 705 C C . ILE A 1 92 ? 20.237 -4.271 -32.766 1.00 92.50 92 ILE A C 1
ATOM 707 O O . ILE A 1 92 ? 20.523 -4.868 -33.803 1.00 92.50 92 ILE A O 1
ATOM 711 N N . LEU A 1 93 ? 20.547 -4.753 -31.560 1.00 91.25 93 LEU A N 1
ATOM 712 C CA . LEU A 1 93 ? 21.316 -5.982 -31.346 1.00 91.25 93 LEU A CA 1
ATOM 713 C C . LEU A 1 93 ? 20.663 -7.215 -31.985 1.00 91.25 93 LEU A C 1
ATOM 715 O O . LEU A 1 93 ? 21.343 -8.040 -32.600 1.00 91.25 93 LEU A O 1
ATOM 719 N N . ARG A 1 94 ? 19.330 -7.327 -31.906 1.00 90.50 94 ARG A N 1
ATOM 720 C CA . ARG A 1 94 ? 18.584 -8.380 -32.613 1.00 90.50 94 ARG A CA 1
ATOM 721 C C . ARG A 1 94 ? 18.725 -8.262 -34.129 1.00 90.50 94 ARG A C 1
ATOM 723 O O . ARG A 1 94 ? 18.896 -9.282 -34.793 1.00 90.50 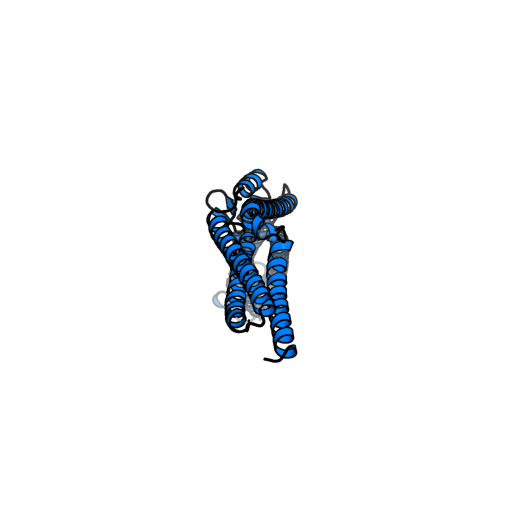94 ARG A O 1
ATOM 730 N N . GLY A 1 95 ? 18.683 -7.044 -34.668 1.00 87.25 95 GLY A N 1
ATOM 731 C CA . GLY A 1 95 ? 18.926 -6.784 -36.088 1.00 87.25 95 GLY A CA 1
ATOM 732 C C . GLY A 1 95 ? 20.340 -7.179 -36.524 1.00 87.25 95 GLY A C 1
ATOM 733 O O . GLY A 1 95 ? 20.501 -7.854 -37.540 1.00 87.25 95 GLY A O 1
ATOM 734 N N . MET A 1 96 ? 21.355 -6.837 -35.724 1.00 87.00 96 MET A N 1
ATOM 735 C CA . MET A 1 96 ? 22.747 -7.223 -35.978 1.00 87.00 96 MET A CA 1
ATOM 736 C C . MET A 1 96 ? 22.912 -8.744 -35.991 1.00 87.00 96 MET A C 1
ATOM 738 O O . MET A 1 96 ? 23.530 -9.283 -36.904 1.00 87.00 96 MET A O 1
ATOM 742 N N . LEU A 1 97 ? 22.310 -9.456 -35.035 1.00 87.12 97 LEU A N 1
ATOM 743 C CA . LEU A 1 97 ? 22.357 -10.920 -35.006 1.00 87.12 97 LEU A CA 1
ATOM 7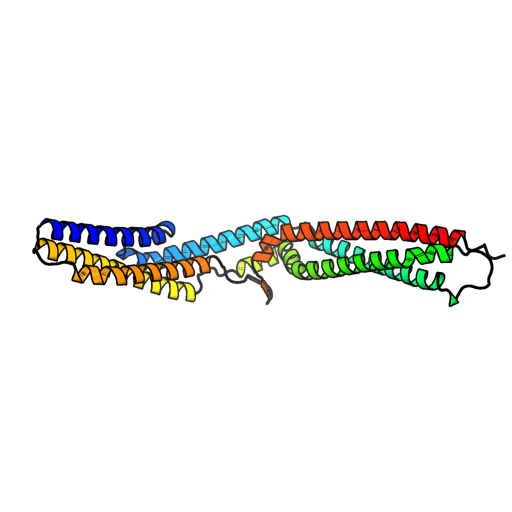44 C C . LEU A 1 97 ? 21.667 -11.561 -36.211 1.00 87.12 97 LEU A C 1
ATOM 746 O O . LEU A 1 97 ? 22.204 -12.507 -36.781 1.00 87.12 97 LEU A O 1
ATOM 750 N N . ALA A 1 98 ? 20.526 -11.025 -36.645 1.00 85.56 98 ALA A N 1
ATOM 751 C CA . ALA A 1 98 ? 19.869 -11.497 -37.860 1.00 85.56 98 ALA A CA 1
ATOM 752 C C . ALA A 1 98 ? 20.745 -11.279 -39.108 1.00 85.56 98 ALA A C 1
ATOM 754 O O . ALA A 1 98 ? 20.817 -12.149 -39.973 1.00 85.56 98 ALA A O 1
ATOM 755 N N . ALA A 1 99 ? 21.456 -10.150 -39.195 1.00 82.19 99 ALA A N 1
ATOM 756 C CA . ALA A 1 99 ? 22.403 -9.900 -40.281 1.00 82.19 99 ALA A CA 1
ATOM 757 C C . ALA A 1 99 ? 23.601 -10.866 -40.239 1.00 82.19 99 ALA A C 1
ATOM 759 O O . ALA A 1 99 ? 24.013 -11.382 -41.279 1.00 82.19 99 ALA A O 1
ATOM 760 N N . LEU A 1 100 ? 24.127 -11.165 -39.046 1.00 80.12 100 LEU A N 1
ATOM 761 C CA . LEU A 1 100 ? 25.183 -12.164 -38.869 1.00 80.12 100 LEU A CA 1
ATOM 762 C C . LEU A 1 100 ? 24.742 -13.559 -39.313 1.00 80.12 100 LEU A C 1
ATOM 764 O O . LEU A 1 100 ? 25.525 -14.266 -39.947 1.00 80.12 100 LEU A O 1
ATOM 768 N N . ASP A 1 101 ? 23.497 -13.938 -39.036 1.00 79.38 101 ASP A N 1
ATOM 769 C CA . ASP A 1 101 ? 22.930 -15.213 -39.482 1.00 79.38 101 ASP A CA 1
ATOM 770 C C . ASP A 1 101 ? 22.905 -15.321 -41.015 1.00 79.38 101 ASP A C 1
ATOM 772 O O . ASP A 1 101 ? 23.197 -16.383 -41.563 1.00 79.38 101 ASP A O 1
ATOM 776 N N . VAL A 1 102 ? 22.642 -14.214 -41.716 1.00 77.81 102 VAL A N 1
ATOM 777 C CA . VAL A 1 102 ? 22.712 -14.157 -43.184 1.00 77.81 102 VAL A CA 1
ATOM 778 C C . VAL A 1 102 ? 24.158 -14.274 -43.671 1.00 77.81 102 VAL A C 1
ATOM 780 O O . VAL A 1 102 ? 24.454 -15.128 -44.502 1.00 77.81 102 VAL A O 1
ATOM 783 N N . ILE A 1 103 ? 25.076 -13.463 -43.138 1.00 72.94 103 ILE A N 1
ATOM 784 C CA . ILE A 1 103 ? 26.484 -13.414 -43.588 1.00 72.94 103 ILE A CA 1
ATOM 785 C C . ILE A 1 103 ? 27.201 -14.745 -43.344 1.00 72.94 103 ILE A C 1
ATOM 787 O O . ILE A 1 103 ? 28.044 -15.173 -44.129 1.00 72.94 103 ILE A O 1
ATOM 791 N N . THR A 1 104 ? 26.867 -15.413 -42.246 1.00 72.94 104 THR A N 1
ATOM 792 C CA . THR A 1 104 ? 27.445 -16.708 -41.894 1.00 72.94 104 THR A CA 1
ATOM 793 C C . THR A 1 104 ? 26.650 -17.879 -42.466 1.00 72.94 104 THR A C 1
ATOM 795 O O . THR A 1 104 ? 27.007 -19.018 -42.185 1.00 72.94 104 THR A O 1
ATOM 798 N N . SER A 1 105 ? 25.615 -17.670 -43.285 1.00 73.44 105 SER A N 1
ATOM 799 C CA . SER A 1 105 ? 24.830 -18.775 -43.847 1.00 73.44 105 SER A CA 1
ATOM 800 C C . SER A 1 105 ? 25.666 -19.634 -44.815 1.00 73.44 105 SER A C 1
ATOM 802 O O . SER A 1 105 ? 26.355 -19.088 -45.679 1.00 73.44 105 SER A O 1
ATOM 804 N N . PRO A 1 106 ? 25.631 -20.976 -44.705 1.00 67.00 106 PRO A N 1
ATOM 805 C CA . PRO A 1 106 ? 26.352 -21.873 -45.616 1.00 67.00 106 PRO A CA 1
ATOM 806 C C . PRO A 1 106 ? 25.847 -21.805 -47.060 1.00 67.00 106 PRO A C 1
ATOM 808 O O . PRO A 1 106 ? 26.601 -22.107 -47.977 1.00 67.00 106 PRO A O 1
ATOM 811 N N . GLU A 1 107 ? 24.610 -21.357 -47.277 1.00 65.31 107 GLU A N 1
ATOM 812 C CA . GLU A 1 107 ? 23.996 -21.243 -48.607 1.00 65.31 107 GLU A CA 1
ATOM 813 C C . GLU A 1 107 ? 24.534 -20.059 -49.427 1.00 65.31 107 GLU A C 1
ATOM 815 O O . GLU A 1 107 ? 24.400 -20.040 -50.648 1.00 65.31 107 GLU A O 1
ATOM 820 N N . LEU A 1 108 ? 25.147 -19.071 -48.768 1.00 59.41 108 LEU A N 1
ATOM 821 C CA . LEU A 1 108 ? 25.641 -17.837 -49.388 1.00 59.41 108 LEU A CA 1
ATOM 822 C C . LEU A 1 108 ? 27.168 -17.825 -49.585 1.00 59.41 108 LEU A C 1
ATOM 824 O O . LEU A 1 108 ? 27.712 -16.813 -50.021 1.00 59.41 108 LEU A O 1
ATOM 828 N N . GLN A 1 109 ? 27.871 -18.924 -49.285 1.00 58.06 109 GLN A N 1
ATOM 829 C CA . GLN A 1 109 ? 29.328 -19.011 -49.433 1.00 58.06 109 GLN A CA 1
ATOM 830 C C . GLN A 1 109 ? 29.732 -19.506 -50.834 1.00 58.06 109 GLN A C 1
ATOM 832 O O . GLN A 1 109 ? 29.438 -20.652 -51.181 1.00 58.06 109 GLN A O 1
ATOM 837 N N . PRO A 1 110 ? 30.438 -18.694 -51.648 1.00 49.56 110 PRO A N 1
ATOM 838 C CA . PRO A 1 110 ? 30.961 -19.139 -52.927 1.00 49.56 110 PRO A CA 1
ATOM 839 C C . PRO A 1 110 ? 32.301 -19.863 -52.730 1.00 49.56 110 PRO A C 1
ATOM 841 O O . PRO A 1 110 ? 33.294 -19.252 -52.353 1.00 49.56 110 PRO A O 1
ATOM 844 N N . PHE A 1 111 ? 32.304 -21.144 -53.093 1.00 47.06 111 PHE A N 1
ATOM 845 C CA . PHE A 1 111 ? 33.453 -21.989 -53.435 1.00 47.06 111 PHE A CA 1
ATOM 846 C C . PHE A 1 111 ? 34.435 -22.446 -52.340 1.00 47.06 111 PHE A C 1
ATOM 848 O O . PHE A 1 111 ? 34.864 -21.733 -51.439 1.00 47.06 111 PHE A O 1
ATOM 855 N N . GLU A 1 112 ? 34.779 -23.725 -52.495 1.00 52.50 112 GLU A N 1
ATOM 856 C CA . GLU A 1 112 ? 35.611 -24.577 -51.658 1.00 52.50 112 GLU A CA 1
ATOM 857 C C . GLU A 1 112 ? 37.088 -24.139 -51.611 1.00 52.50 112 GLU A C 1
ATOM 859 O O . GLU A 1 112 ? 37.663 -23.729 -52.620 1.00 52.50 112 GLU A O 1
ATOM 864 N N . ASN A 1 113 ? 37.716 -24.395 -50.454 1.00 48.69 113 ASN A N 1
ATOM 865 C CA . ASN A 1 113 ? 39.162 -24.594 -50.221 1.00 48.69 113 ASN A CA 1
ATOM 866 C C . ASN A 1 113 ? 39.985 -23.505 -49.511 1.00 48.69 113 ASN A C 1
ATOM 868 O O . ASN A 1 113 ? 41.207 -23.640 -49.429 1.00 48.69 113 ASN A O 1
ATOM 872 N N . THR A 1 114 ? 39.369 -22.531 -48.847 1.00 47.62 114 THR A N 1
ATOM 873 C CA . THR A 1 114 ? 40.027 -21.821 -47.732 1.00 47.62 114 THR A CA 1
ATOM 874 C C . THR A 1 114 ? 39.238 -22.044 -46.444 1.00 47.62 114 THR A C 1
ATOM 876 O O . THR A 1 114 ? 38.012 -21.970 -46.478 1.00 47.62 114 THR A O 1
ATOM 879 N N . PRO A 1 115 ? 39.888 -22.351 -45.299 1.00 52.97 115 PRO A N 1
ATOM 880 C CA . PRO A 1 115 ? 39.193 -22.448 -44.021 1.00 52.97 115 PRO A CA 1
ATOM 881 C C . PRO A 1 115 ? 38.653 -21.059 -43.688 1.00 52.97 115 PRO A C 1
ATOM 883 O O . PRO A 1 115 ? 39.381 -20.187 -43.209 1.00 52.97 115 PRO A O 1
ATOM 886 N N . PHE A 1 116 ? 37.391 -20.833 -44.035 1.00 56.25 116 PHE A N 1
ATOM 887 C CA . PHE A 1 116 ? 36.787 -19.523 -43.945 1.00 56.25 116 PHE A CA 1
ATOM 888 C C . PHE A 1 116 ? 36.655 -19.154 -42.459 1.00 56.25 116 PHE A C 1
ATOM 890 O O . PHE A 1 116 ? 36.143 -19.945 -41.662 1.00 56.25 116 PHE A O 1
ATOM 897 N N . PRO A 1 117 ? 37.056 -17.942 -42.053 1.00 61.56 117 PRO A N 1
ATOM 898 C CA . PRO A 1 117 ? 36.841 -17.417 -40.702 1.00 61.56 117 PRO A CA 1
ATOM 899 C C . PRO A 1 117 ? 35.374 -17.491 -40.250 1.00 61.56 117 PRO A C 1
ATOM 901 O O . PRO A 1 117 ? 35.101 -17.596 -39.056 1.00 61.56 117 PRO A O 1
ATOM 904 N N . ALA A 1 118 ? 34.439 -17.546 -41.204 1.00 62.69 118 ALA A N 1
ATOM 905 C CA . ALA A 1 118 ? 33.017 -17.784 -40.987 1.00 62.69 118 ALA A CA 1
ATOM 906 C C . ALA A 1 118 ? 32.705 -19.073 -40.200 1.00 62.69 118 ALA A C 1
ATOM 908 O O . ALA A 1 118 ? 31.800 -19.049 -39.373 1.00 62.69 118 ALA A O 1
ATOM 909 N N . ASP A 1 119 ? 33.456 -20.168 -40.370 1.00 67.38 119 ASP A N 1
ATOM 910 C CA . ASP A 1 119 ? 33.211 -21.404 -39.604 1.00 67.38 119 ASP A CA 1
ATOM 911 C C . ASP A 1 119 ? 33.607 -21.262 -38.134 1.00 67.38 119 ASP A C 1
ATOM 913 O O . ASP A 1 119 ? 32.917 -21.768 -37.249 1.00 67.38 119 ASP A O 1
ATOM 917 N N . ARG A 1 120 ? 34.676 -20.508 -37.846 1.00 69.25 120 ARG A N 1
ATOM 918 C CA . ARG A 1 120 ? 35.053 -20.172 -36.463 1.00 69.25 120 ARG A CA 1
ATOM 919 C C . ARG A 1 120 ? 34.043 -19.219 -35.831 1.00 69.25 120 ARG A C 1
ATOM 921 O O . ARG A 1 120 ? 33.683 -19.386 -34.673 1.00 69.25 120 ARG A O 1
ATOM 928 N N . LEU A 1 121 ? 33.550 -18.257 -36.606 1.00 72.12 121 LEU A N 1
ATOM 929 C CA . LEU A 1 121 ? 32.529 -17.301 -36.184 1.00 72.12 121 LEU A CA 1
ATOM 930 C C . LEU A 1 121 ? 31.168 -17.982 -35.919 1.00 72.12 121 LEU A C 1
ATOM 932 O O . LEU A 1 121 ? 30.514 -17.668 -34.924 1.00 72.12 121 LEU A O 1
ATOM 936 N N . ARG A 1 122 ? 30.781 -18.988 -36.720 1.00 77.81 122 ARG A N 1
ATOM 937 C CA . ARG A 1 122 ? 29.556 -19.791 -36.524 1.00 77.81 122 ARG A CA 1
ATOM 938 C C . ARG A 1 122 ? 29.486 -20.465 -35.157 1.00 77.81 122 ARG A C 1
ATOM 940 O O . ARG A 1 122 ? 28.404 -20.532 -34.580 1.00 77.81 122 ARG A O 1
ATOM 947 N N . VAL A 1 123 ? 30.618 -20.928 -34.620 1.00 82.81 123 VAL A N 1
ATOM 948 C CA . VAL A 1 123 ? 30.678 -21.591 -33.301 1.00 82.81 123 VAL A CA 1
ATOM 949 C C . VAL A 1 123 ? 30.220 -20.658 -32.173 1.00 82.81 123 VAL A C 1
ATOM 951 O O . VAL A 1 123 ? 29.684 -21.125 -31.170 1.00 82.81 123 VAL A O 1
ATOM 954 N N . HIS A 1 124 ? 30.371 -19.342 -32.341 1.00 83.31 124 HIS A N 1
ATOM 955 C CA . HIS A 1 124 ? 30.011 -18.354 -31.324 1.00 83.31 124 HIS A CA 1
ATOM 956 C C . HIS A 1 124 ? 28.572 -17.827 -31.447 1.00 83.31 124 HIS A C 1
ATOM 958 O O . HIS A 1 124 ? 28.040 -17.296 -30.471 1.00 83.31 124 HIS A O 1
ATOM 964 N N . LEU A 1 125 ? 27.900 -18.016 -32.592 1.00 85.19 125 LEU A N 1
ATOM 965 C CA . LEU A 1 125 ? 26.525 -17.540 -32.806 1.00 85.19 125 LEU A CA 1
ATOM 966 C C . LEU A 1 125 ? 25.509 -18.088 -31.791 1.00 85.19 125 LEU A C 1
ATOM 968 O O . LEU A 1 125 ? 24.693 -17.296 -31.320 1.00 85.19 125 LEU A O 1
ATOM 972 N N . PRO A 1 126 ? 25.526 -19.379 -31.392 1.00 89.94 126 PRO A N 1
ATOM 973 C CA . PRO A 1 126 ? 24.608 -19.874 -30.367 1.00 89.94 126 PRO A CA 1
ATOM 974 C C . PRO A 1 126 ? 24.727 -19.105 -29.046 1.00 89.94 126 PRO A C 1
ATOM 976 O O . PRO A 1 126 ? 23.712 -18.688 -28.496 1.00 89.94 126 PRO A O 1
ATOM 979 N N . ALA A 1 127 ? 25.954 -18.832 -28.591 1.00 90.06 127 ALA A N 1
ATOM 980 C CA . ALA A 1 127 ? 26.193 -18.086 -27.357 1.00 90.06 127 ALA A CA 1
ATOM 981 C C . ALA A 1 127 ? 25.688 -16.636 -27.453 1.00 90.06 127 ALA A C 1
ATOM 983 O O . ALA A 1 127 ? 25.080 -16.131 -26.511 1.00 90.06 127 ALA A O 1
ATOM 984 N N . LEU A 1 128 ? 25.878 -15.982 -28.605 1.00 90.31 128 LEU A N 1
ATOM 985 C CA . LEU A 1 128 ? 25.356 -14.633 -28.841 1.00 90.31 128 LEU A CA 1
ATOM 986 C C . LEU A 1 128 ? 23.822 -14.604 -28.877 1.00 90.31 128 LEU A C 1
ATOM 988 O O . LEU A 1 128 ? 23.204 -13.704 -28.306 1.00 90.31 128 LEU A O 1
ATOM 992 N N . ARG A 1 129 ? 23.189 -15.610 -29.495 1.00 90.62 129 ARG A N 1
ATOM 993 C CA . ARG A 1 129 ? 21.724 -15.753 -29.501 1.00 90.62 129 ARG A CA 1
ATOM 994 C C . ARG A 1 129 ? 21.176 -15.987 -28.097 1.00 90.62 129 ARG A C 1
ATOM 996 O O . ARG A 1 129 ? 20.144 -15.415 -27.749 1.00 90.62 129 ARG A O 1
ATOM 1003 N N . ASP A 1 130 ? 21.855 -16.797 -27.291 1.00 93.75 130 ASP A N 1
ATOM 1004 C CA . ASP A 1 130 ? 21.463 -17.040 -25.904 1.00 93.75 130 ASP A CA 1
ATOM 1005 C C . ASP A 1 130 ? 21.587 -15.765 -25.062 1.00 93.75 130 ASP A C 1
ATOM 1007 O O . ASP A 1 130 ? 20.631 -15.407 -24.371 1.00 93.75 130 ASP A O 1
ATOM 1011 N N . ALA A 1 131 ? 22.690 -15.020 -25.193 1.00 94.44 131 ALA A N 1
ATOM 1012 C CA . ALA A 1 131 ? 22.865 -13.722 -24.540 1.00 94.44 131 ALA A CA 1
ATOM 1013 C C . ALA A 1 131 ? 21.759 -12.726 -24.938 1.00 94.44 131 ALA A C 1
ATOM 1015 O O . ALA A 1 131 ? 21.132 -12.107 -24.077 1.00 94.44 131 ALA A O 1
ATOM 1016 N N . MET A 1 132 ? 21.433 -12.634 -26.230 1.00 94.75 132 MET A N 1
ATOM 1017 C CA . MET A 1 132 ? 20.354 -11.766 -26.709 1.00 94.75 132 MET A CA 1
ATOM 1018 C C . MET A 1 132 ? 18.974 -12.197 -26.198 1.00 94.75 132 MET A C 1
ATOM 1020 O O . MET A 1 132 ? 18.130 -11.353 -25.883 1.00 94.75 132 MET A O 1
ATOM 1024 N N . ARG A 1 133 ? 18.720 -13.508 -26.089 1.00 95.19 133 ARG A N 1
ATOM 1025 C CA . ARG A 1 133 ? 17.473 -14.027 -25.510 1.00 95.19 133 ARG A CA 1
ATOM 1026 C C . ARG A 1 133 ? 17.348 -13.620 -24.042 1.00 95.19 133 ARG A C 1
ATOM 1028 O O . ARG A 1 133 ? 16.264 -13.208 -23.631 1.00 95.19 133 ARG A O 1
ATOM 1035 N N . VAL A 1 134 ? 18.439 -13.706 -23.278 1.00 96.25 134 VAL A N 1
ATOM 1036 C CA . VAL A 1 134 ? 18.486 -13.277 -21.872 1.00 96.25 134 VAL A CA 1
ATOM 1037 C C . VAL A 1 134 ? 18.185 -11.784 -21.753 1.00 96.25 134 VAL A C 1
ATOM 1039 O O . VAL A 1 134 ? 17.242 -11.434 -21.046 1.00 96.25 134 VAL A O 1
ATOM 1042 N N . ILE A 1 135 ? 18.890 -10.931 -22.505 1.00 96.25 135 ILE A N 1
ATOM 1043 C CA . ILE A 1 135 ? 18.680 -9.473 -22.501 1.00 96.25 135 ILE A CA 1
ATOM 1044 C C . ILE A 1 135 ? 17.230 -9.134 -22.862 1.00 96.25 135 ILE A C 1
ATOM 1046 O O . ILE A 1 135 ? 16.552 -8.435 -22.118 1.00 96.25 135 ILE A O 1
ATOM 1050 N N . THR A 1 136 ? 16.697 -9.698 -23.951 1.00 95.06 136 THR A N 1
ATOM 1051 C CA . THR A 1 136 ? 15.306 -9.439 -24.374 1.00 95.06 136 THR A CA 1
ATOM 1052 C C . THR A 1 136 ? 14.300 -9.859 -23.296 1.00 95.06 136 THR A C 1
ATOM 1054 O O . THR A 1 136 ? 13.303 -9.169 -23.058 1.00 95.06 136 THR A O 1
ATOM 1057 N N . GLY A 1 137 ? 14.560 -10.988 -22.629 1.00 96.12 137 GLY A N 1
ATOM 1058 C CA . GLY A 1 137 ? 13.752 -11.473 -21.515 1.00 96.12 137 GLY A CA 1
ATOM 1059 C C . GLY A 1 137 ? 13.795 -10.534 -20.308 1.00 96.12 137 GLY A C 1
ATOM 1060 O O . GLY A 1 137 ? 12.745 -10.222 -19.746 1.00 96.12 137 GLY A O 1
ATOM 1061 N N . GLN A 1 138 ? 14.980 -10.052 -19.930 1.00 96.69 138 GLN A N 1
ATOM 1062 C CA . GLN A 1 138 ? 15.156 -9.086 -18.843 1.00 96.69 138 GLN A CA 1
ATOM 1063 C C . GLN A 1 138 ? 14.484 -7.746 -19.164 1.00 96.69 138 GLN A C 1
ATOM 1065 O O . GLN A 1 138 ? 13.704 -7.265 -18.345 1.00 96.69 138 GLN A O 1
ATOM 1070 N N . THR A 1 139 ? 14.687 -7.197 -20.367 1.00 96.75 139 THR A N 1
ATOM 1071 C CA . THR A 1 139 ? 14.031 -5.964 -20.835 1.00 96.75 139 THR A CA 1
ATOM 1072 C C . THR A 1 139 ? 12.511 -6.084 -20.761 1.00 96.75 139 THR A C 1
ATOM 1074 O O . THR A 1 139 ? 11.848 -5.206 -20.215 1.00 96.75 139 THR A O 1
ATOM 1077 N N . SER A 1 140 ? 11.945 -7.197 -21.239 1.00 96.38 140 SER A N 1
ATOM 1078 C CA . SER A 1 140 ? 10.490 -7.415 -21.219 1.00 96.38 140 SER A CA 1
ATOM 1079 C C . SER A 1 140 ? 9.936 -7.486 -19.791 1.00 96.38 140 SER A C 1
ATOM 1081 O O . SER A 1 140 ? 8.903 -6.884 -19.496 1.00 96.38 140 SER A O 1
ATOM 1083 N N . ARG A 1 141 ? 10.635 -8.188 -18.887 1.00 96.81 141 ARG A N 1
ATOM 1084 C CA . ARG A 1 141 ? 10.270 -8.255 -17.461 1.00 96.81 141 ARG A CA 1
ATOM 1085 C C . ARG A 1 141 ? 10.354 -6.886 -16.800 1.00 96.81 141 ARG A C 1
ATOM 1087 O O . ARG A 1 141 ? 9.422 -6.485 -16.115 1.00 96.81 141 ARG A O 1
ATOM 1094 N N . TRP A 1 142 ? 11.435 -6.154 -17.050 1.00 97.88 142 TRP A N 1
ATOM 1095 C CA . TRP A 1 142 ? 11.613 -4.802 -16.536 1.00 97.88 142 TRP A CA 1
ATOM 1096 C C . TRP A 1 142 ? 10.485 -3.868 -17.003 1.00 97.88 142 TRP A C 1
ATOM 1098 O O . TRP A 1 142 ? 9.913 -3.152 -16.187 1.00 97.88 142 TRP A O 1
ATOM 1108 N N . GLN A 1 143 ? 10.086 -3.929 -18.280 1.00 97.12 143 GLN A N 1
ATOM 1109 C CA . GLN A 1 143 ? 8.973 -3.129 -18.806 1.00 97.12 143 GLN A CA 1
ATOM 1110 C C . GLN A 1 143 ? 7.634 -3.479 -18.150 1.00 97.12 143 GLN A C 1
ATOM 1112 O O . GLN A 1 143 ? 6.832 -2.585 -17.877 1.00 97.12 143 GLN A O 1
ATOM 1117 N N . GLN A 1 144 ? 7.366 -4.768 -17.929 1.00 96.81 144 GLN A N 1
ATOM 1118 C CA . GLN A 1 144 ? 6.149 -5.214 -17.255 1.00 96.81 144 GLN A CA 1
ATOM 1119 C C . GLN A 1 144 ? 6.101 -4.700 -15.814 1.00 96.81 144 GLN A C 1
ATOM 1121 O O . GLN A 1 144 ? 5.085 -4.130 -15.411 1.00 96.81 144 GLN A O 1
ATOM 1126 N N . ASP A 1 145 ? 7.203 -4.848 -15.075 1.00 96.06 145 ASP A N 1
ATOM 1127 C CA . ASP A 1 145 ? 7.322 -4.341 -13.711 1.00 96.06 145 ASP A CA 1
ATOM 1128 C C . ASP A 1 145 ? 7.142 -2.817 -13.690 1.00 96.06 145 ASP A C 1
ATOM 1130 O O . ASP A 1 145 ? 6.303 -2.311 -12.948 1.00 96.06 145 ASP A O 1
ATOM 1134 N N . PHE A 1 146 ? 7.844 -2.073 -14.550 1.00 96.50 146 PHE A N 1
ATOM 1135 C CA . PHE A 1 146 ? 7.725 -0.615 -14.615 1.00 96.50 146 PHE A CA 1
ATOM 1136 C C . PHE A 1 146 ? 6.291 -0.158 -14.918 1.00 96.50 146 PHE A C 1
ATOM 1138 O O . PHE A 1 146 ? 5.779 0.725 -14.234 1.00 96.50 146 PHE A O 1
ATOM 1145 N N . ARG A 1 147 ? 5.590 -0.792 -15.871 1.00 94.25 147 ARG A N 1
ATOM 1146 C CA . ARG A 1 147 ? 4.183 -0.463 -16.184 1.00 94.25 147 ARG A CA 1
ATOM 1147 C C . ARG A 1 147 ? 3.250 -0.637 -14.988 1.00 94.25 147 ARG A C 1
ATOM 1149 O O . ARG A 1 147 ? 2.319 0.151 -14.838 1.00 94.25 147 ARG A O 1
ATOM 1156 N N . GLY A 1 148 ? 3.493 -1.640 -14.143 1.00 92.00 148 GLY A N 1
ATOM 1157 C CA . GLY A 1 148 ? 2.710 -1.859 -12.922 1.00 92.00 148 GLY A CA 1
ATOM 1158 C C . GLY A 1 148 ? 2.841 -0.720 -11.905 1.00 92.00 148 GLY A C 1
ATOM 1159 O O . GLY A 1 148 ? 1.910 -0.467 -11.144 1.00 92.00 148 GLY A O 1
ATOM 1160 N N . TRP A 1 149 ? 3.966 -0.003 -11.929 1.00 94.69 149 TRP A N 1
ATOM 1161 C CA . TRP A 1 149 ? 4.309 1.036 -10.954 1.00 94.69 149 TRP A CA 1
ATOM 1162 C C . TRP A 1 149 ? 4.269 2.459 -11.509 1.00 94.69 149 TRP A C 1
ATOM 1164 O O . TRP A 1 149 ? 4.178 3.411 -10.738 1.00 94.69 149 TRP A O 1
ATOM 1174 N N . GLN A 1 150 ? 4.251 2.622 -12.831 1.00 93.25 150 GLN A N 1
ATOM 1175 C CA . GLN A 1 150 ? 4.301 3.920 -13.502 1.00 93.25 150 GLN A CA 1
ATOM 1176 C C . GLN A 1 150 ? 3.234 4.895 -12.988 1.00 93.25 150 GLN A C 1
ATOM 1178 O O . GLN A 1 150 ? 3.533 6.053 -12.725 1.00 93.25 150 GLN A O 1
ATOM 1183 N N . CYS A 1 151 ? 1.997 4.429 -12.791 1.00 92.06 151 CYS A N 1
ATOM 1184 C CA . CYS A 1 151 ? 0.915 5.275 -12.284 1.00 92.06 151 CYS A CA 1
ATOM 1185 C C . CYS A 1 151 ? 1.178 5.770 -10.853 1.00 92.06 151 CYS A C 1
ATOM 1187 O O . CYS A 1 151 ? 0.802 6.888 -10.516 1.00 92.06 151 CYS A O 1
ATOM 1189 N N . VAL A 1 152 ? 1.810 4.944 -10.015 1.00 93.75 152 VAL A N 1
ATOM 1190 C CA . VAL A 1 152 ? 2.150 5.294 -8.630 1.00 93.75 152 VAL A CA 1
ATOM 1191 C C . VAL A 1 152 ? 3.248 6.349 -8.620 1.00 93.75 152 VAL A C 1
ATOM 1193 O O . VAL A 1 152 ? 3.092 7.360 -7.945 1.00 93.75 152 VAL A O 1
ATOM 1196 N N . PHE A 1 153 ? 4.308 6.163 -9.412 1.00 95.25 153 PHE A N 1
ATOM 1197 C CA . PHE A 1 153 ? 5.396 7.140 -9.491 1.00 95.25 153 PHE A CA 1
ATOM 1198 C C . PHE A 1 153 ? 4.921 8.490 -10.038 1.00 95.25 153 PHE A C 1
ATOM 1200 O O . PHE A 1 153 ? 5.163 9.511 -9.404 1.00 95.25 153 PHE A O 1
ATOM 1207 N N . LEU A 1 154 ? 4.139 8.492 -11.126 1.00 92.62 154 LEU A N 1
ATOM 1208 C CA . LEU A 1 154 ? 3.546 9.720 -11.673 1.00 92.62 154 LEU A CA 1
ATOM 1209 C C . LEU A 1 154 ? 2.647 10.433 -10.658 1.00 92.62 154 LEU A C 1
ATOM 1211 O O . LEU A 1 154 ? 2.645 11.655 -10.582 1.00 92.62 154 LEU A O 1
ATOM 1215 N N . THR A 1 155 ? 1.891 9.667 -9.868 1.00 93.25 155 THR A N 1
ATOM 1216 C CA . THR A 1 155 ? 1.044 10.234 -8.814 1.00 93.25 155 THR A CA 1
ATOM 1217 C C . THR A 1 155 ? 1.889 10.877 -7.721 1.00 93.25 155 THR A C 1
ATOM 1219 O O . THR A 1 155 ? 1.533 11.947 -7.259 1.00 93.25 155 THR A O 1
ATOM 1222 N N . LEU A 1 156 ? 2.989 10.243 -7.302 1.00 94.69 156 LEU A N 1
ATOM 1223 C CA . LEU A 1 156 ? 3.876 10.760 -6.253 1.00 94.69 156 LEU A CA 1
ATOM 1224 C C . LEU A 1 156 ? 4.666 12.004 -6.682 1.00 94.69 156 LEU A C 1
ATOM 1226 O O . LEU A 1 156 ? 5.028 12.805 -5.825 1.00 94.69 156 LEU A O 1
ATOM 1230 N N . GLU A 1 157 ? 4.928 12.172 -7.978 1.00 94.12 157 GLU A N 1
ATOM 1231 C CA . GLU A 1 157 ? 5.602 13.358 -8.522 1.00 94.12 157 GLU A CA 1
ATOM 1232 C C . GLU A 1 157 ? 4.679 14.585 -8.605 1.00 94.12 157 GLU A C 1
ATOM 1234 O O . GLU A 1 157 ? 5.150 15.718 -8.478 1.00 94.12 157 GLU A O 1
ATOM 1239 N N . ASP A 1 158 ? 3.369 14.374 -8.770 1.00 92.56 158 ASP A N 1
ATOM 1240 C CA . ASP A 1 158 ? 2.374 15.437 -8.920 1.00 92.56 158 ASP A CA 1
ATOM 1241 C C . ASP A 1 158 ? 1.666 15.749 -7.591 1.00 92.56 158 ASP A C 1
ATOM 1243 O O . ASP A 1 158 ? 0.825 14.994 -7.096 1.00 92.56 158 ASP A O 1
ATOM 1247 N N . SER A 1 159 ? 1.953 16.925 -7.029 1.00 89.81 159 SER A N 1
ATOM 1248 C CA . SER A 1 159 ? 1.383 17.374 -5.754 1.00 89.81 159 SER A CA 1
ATOM 1249 C C . SER A 1 159 ? -0.147 17.506 -5.766 1.00 89.81 159 SER A C 1
ATOM 1251 O O . SER A 1 159 ? -0.779 17.310 -4.723 1.00 89.81 159 SER A O 1
ATOM 1253 N N . ILE A 1 160 ? -0.759 17.780 -6.922 1.00 91.88 160 ILE A N 1
ATOM 1254 C CA . ILE A 1 160 ? -2.216 17.855 -7.079 1.00 91.88 160 ILE A CA 1
ATOM 1255 C C . ILE A 1 160 ? -2.809 16.448 -6.988 1.00 91.88 160 ILE A C 1
ATOM 1257 O O . ILE A 1 160 ? -3.795 16.238 -6.275 1.00 91.88 160 ILE A O 1
ATOM 1261 N N . LEU A 1 161 ? -2.192 15.470 -7.657 1.00 92.56 161 LEU A N 1
ATOM 1262 C CA . LEU A 1 161 ? -2.639 14.076 -7.605 1.00 92.56 161 LEU A CA 1
ATOM 1263 C C . LEU A 1 161 ? -2.442 13.467 -6.216 1.00 92.56 161 LEU A C 1
ATOM 1265 O O . LEU A 1 161 ? -3.337 12.771 -5.734 1.00 92.56 161 LEU A O 1
ATOM 1269 N N . VAL A 1 162 ? -1.331 13.774 -5.537 1.00 92.94 162 VAL A N 1
ATOM 1270 C CA . VAL A 1 162 ? -1.147 13.409 -4.123 1.00 92.94 162 VAL A CA 1
ATOM 1271 C C . VAL A 1 162 ? -2.257 14.020 -3.270 1.00 92.94 162 VAL A C 1
ATOM 1273 O O . VAL A 1 162 ? -2.858 13.311 -2.467 1.00 92.94 162 VAL A O 1
ATOM 1276 N N . GLY A 1 163 ? -2.577 15.304 -3.454 1.00 91.69 163 GLY A N 1
ATOM 1277 C CA . GLY A 1 163 ? -3.679 15.965 -2.748 1.00 91.69 163 GLY A CA 1
ATOM 1278 C C . GLY A 1 163 ? -5.005 15.216 -2.904 1.00 91.69 163 GLY A C 1
ATOM 1279 O O . GLY A 1 163 ? -5.593 14.791 -1.908 1.00 91.69 163 GLY A O 1
ATOM 1280 N N . ALA A 1 164 ? -5.414 14.957 -4.148 1.00 91.44 164 ALA A N 1
ATOM 1281 C CA . ALA A 1 164 ? -6.643 14.225 -4.460 1.00 91.44 164 ALA A CA 1
ATOM 1282 C C . ALA A 1 164 ? -6.648 12.794 -3.883 1.00 91.44 164 ALA A C 1
ATOM 1284 O O . ALA A 1 164 ? -7.652 12.335 -3.334 1.00 91.44 164 ALA A O 1
ATOM 1285 N N . LEU A 1 165 ? -5.510 12.095 -3.943 1.00 91.94 165 LEU A N 1
ATOM 1286 C CA . LEU A 1 165 ? -5.345 10.762 -3.366 1.00 91.94 165 LEU A CA 1
ATOM 1287 C C . LEU A 1 165 ? -5.547 10.779 -1.843 1.00 91.94 165 LEU A C 1
ATOM 1289 O O . LEU A 1 165 ? -6.241 9.920 -1.298 1.00 91.94 165 LEU A O 1
ATOM 1293 N N . LEU A 1 166 ? -4.961 11.752 -1.141 1.00 91.06 166 LEU A N 1
ATOM 1294 C CA . LEU A 1 166 ? -5.084 11.882 0.314 1.00 91.06 166 LEU A CA 1
ATOM 1295 C C . LEU A 1 166 ? -6.499 12.289 0.744 1.00 91.06 166 LEU A C 1
ATOM 1297 O O . LEU A 1 166 ? -6.939 11.913 1.835 1.00 91.06 166 LEU A O 1
ATOM 1301 N N . GLU A 1 167 ? -7.212 13.048 -0.084 1.00 90.19 167 GLU A N 1
ATOM 1302 C CA . GLU A 1 167 ? -8.617 13.412 0.135 1.00 90.19 167 GLU A CA 1
ATOM 1303 C C . GLU A 1 167 ? -9.571 12.226 -0.039 1.00 90.19 167 GLU A C 1
ATOM 1305 O O . GLU A 1 167 ? -10.633 12.207 0.579 1.00 90.19 167 GLU A O 1
ATOM 1310 N N . SER A 1 168 ? -9.171 11.197 -0.792 1.00 88.69 168 SER A N 1
ATOM 1311 C CA . SER A 1 168 ? -9.974 9.980 -0.961 1.00 88.69 168 SER A CA 1
ATOM 1312 C C . SER A 1 168 ? -10.105 9.130 0.309 1.00 88.69 168 SER A C 1
ATOM 1314 O O . SER A 1 168 ? -11.015 8.305 0.406 1.00 88.69 168 SER A O 1
ATOM 1316 N N . LEU A 1 169 ? -9.222 9.324 1.299 1.00 87.06 169 LEU A N 1
ATOM 1317 C CA . LEU A 1 169 ? -9.313 8.624 2.580 1.00 87.06 169 LEU A CA 1
ATOM 1318 C C . LEU A 1 169 ? -10.504 9.151 3.392 1.00 87.06 169 LEU A C 1
ATOM 1320 O O . LEU A 1 169 ? -10.543 10.354 3.681 1.00 87.06 169 LEU A O 1
ATOM 1324 N N . PRO A 1 170 ? -11.427 8.278 3.842 1.00 82.69 170 PRO A N 1
ATOM 1325 C CA . PRO A 1 170 ? -12.587 8.713 4.605 1.00 82.69 170 PRO A CA 1
ATOM 1326 C C . PRO A 1 170 ? -12.155 9.412 5.892 1.00 82.69 170 PRO A C 1
ATOM 1328 O O . PRO A 1 170 ? -11.320 8.898 6.637 1.00 82.69 170 PRO A O 1
ATOM 1331 N N . ALA A 1 171 ? -12.757 10.565 6.178 1.00 79.25 171 ALA A N 1
ATOM 1332 C CA . ALA A 1 171 ? -12.543 11.284 7.435 1.00 79.25 171 ALA A CA 1
ATOM 1333 C C . ALA A 1 171 ? -13.242 10.608 8.629 1.00 79.25 171 ALA A C 1
ATOM 1335 O O . ALA A 1 171 ? -12.905 10.873 9.785 1.00 79.25 171 ALA A O 1
ATOM 1336 N N . THR A 1 172 ? -14.216 9.744 8.346 1.00 84.12 172 THR A N 1
ATOM 1337 C CA . THR A 1 172 ? -15.055 9.051 9.323 1.00 84.12 172 THR A CA 1
ATOM 1338 C C . THR A 1 172 ? -14.894 7.544 9.200 1.00 84.12 172 THR A C 1
ATOM 1340 O O . THR A 1 172 ? -14.570 7.023 8.132 1.00 84.12 172 THR A O 1
ATOM 1343 N N . ILE A 1 173 ? -15.126 6.846 10.308 1.00 85.75 173 ILE A N 1
ATOM 1344 C CA . ILE A 1 173 ? -15.119 5.384 10.335 1.00 85.75 173 ILE A CA 1
ATOM 1345 C C . ILE A 1 173 ? -16.289 4.863 9.496 1.00 85.75 173 ILE A C 1
ATOM 1347 O O . ILE A 1 173 ? -17.395 5.380 9.649 1.00 85.75 173 ILE A O 1
ATOM 1351 N N . PRO A 1 174 ? -16.072 3.847 8.646 1.00 86.38 174 PRO A N 1
ATOM 1352 C CA . PRO A 1 174 ? -17.155 3.121 7.990 1.00 86.38 174 PRO A CA 1
ATOM 1353 C C . PRO A 1 174 ? -18.190 2.552 8.976 1.00 86.38 174 PRO A C 1
ATOM 1355 O O . PRO A 1 174 ? -17.825 1.914 9.964 1.00 86.38 174 PRO A O 1
ATOM 1358 N N . ASP A 1 175 ? -19.479 2.715 8.669 1.00 87.75 175 ASP A N 1
ATOM 1359 C CA . ASP A 1 175 ? -20.589 2.337 9.561 1.00 87.75 175 ASP A CA 1
ATOM 1360 C C . ASP A 1 175 ? -20.575 0.858 9.987 1.00 87.75 175 ASP A C 1
ATOM 1362 O O . ASP A 1 175 ? -21.007 0.536 11.094 1.00 87.75 175 ASP A O 1
ATOM 1366 N N . ASP A 1 176 ? -20.044 -0.043 9.153 1.00 88.25 176 ASP A N 1
ATOM 1367 C CA . ASP A 1 176 ? -19.917 -1.470 9.484 1.00 88.25 176 ASP A CA 1
ATOM 1368 C C . ASP A 1 176 ? -19.017 -1.703 10.710 1.00 88.25 176 ASP A C 1
ATOM 1370 O O . ASP A 1 176 ? -19.397 -2.419 11.639 1.00 88.25 176 ASP A O 1
ATOM 1374 N N . TYR A 1 177 ? -17.866 -1.023 10.779 1.00 88.12 177 TYR A N 1
ATOM 1375 C CA . TYR A 1 177 ? -16.962 -1.124 11.929 1.00 88.12 177 TYR A CA 1
ATOM 1376 C C . TYR A 1 177 ? -17.590 -0.546 13.197 1.00 88.12 177 TYR A C 1
ATOM 1378 O O . TYR A 1 177 ? -17.423 -1.112 14.277 1.00 88.12 177 TYR A O 1
ATOM 1386 N N . VAL A 1 178 ? -18.328 0.564 13.071 1.00 90.94 178 VAL A N 1
ATOM 1387 C CA . VAL A 1 178 ? -19.048 1.178 14.198 1.00 90.94 178 VAL A CA 1
ATOM 1388 C C . VAL A 1 178 ? -20.126 0.229 14.711 1.00 90.94 178 VAL A C 1
ATOM 1390 O O . VAL A 1 178 ? -20.226 0.008 15.915 1.00 90.94 178 VAL A O 1
ATOM 1393 N N . THR A 1 179 ? -20.902 -0.364 13.805 1.00 93.38 179 THR A N 1
ATOM 1394 C CA . THR A 1 179 ? -22.011 -1.263 14.140 1.00 93.38 179 THR A CA 1
ATOM 1395 C C . THR A 1 179 ? -21.505 -2.532 14.823 1.00 93.38 179 THR A C 1
ATOM 1397 O O . THR A 1 179 ? -21.961 -2.860 15.919 1.00 93.38 179 THR A O 1
ATOM 1400 N N . ARG A 1 180 ? -20.516 -3.212 14.226 1.00 94.00 180 ARG A N 1
ATOM 1401 C CA . ARG A 1 180 ? -19.904 -4.423 14.797 1.00 94.00 180 ARG A CA 1
ATOM 1402 C C . ARG A 1 180 ? -19.206 -4.131 16.122 1.00 94.00 180 ARG A C 1
ATOM 1404 O O . ARG A 1 180 ? -19.438 -4.826 17.105 1.00 94.00 180 ARG A O 1
ATOM 1411 N N . GLY A 1 181 ? -18.377 -3.086 16.164 1.00 93.50 181 GLY A N 1
ATOM 1412 C CA . GLY A 1 181 ? -17.645 -2.704 17.370 1.00 93.50 181 GLY A CA 1
ATOM 1413 C C . GLY A 1 181 ? -18.578 -2.367 18.533 1.00 93.50 181 GLY A C 1
ATOM 1414 O O . GLY A 1 181 ? -18.347 -2.831 19.647 1.00 93.50 181 GLY A O 1
ATOM 1415 N N . ARG A 1 182 ? -19.666 -1.631 18.271 1.00 95.00 182 ARG A N 1
ATOM 1416 C CA . ARG A 1 182 ? -20.664 -1.289 19.290 1.00 95.00 182 ARG A CA 1
ATOM 1417 C C . ARG A 1 182 ? -21.373 -2.527 19.826 1.00 95.00 182 ARG A C 1
ATOM 1419 O O . ARG A 1 182 ? -21.475 -2.659 21.041 1.00 95.00 182 ARG A O 1
ATOM 1426 N N . ALA A 1 183 ? -21.799 -3.435 18.945 1.00 95.31 183 ALA A N 1
ATOM 1427 C CA . ALA A 1 183 ? -22.444 -4.681 19.350 1.00 95.31 183 ALA A CA 1
ATOM 1428 C C . ALA A 1 183 ? -21.550 -5.494 20.305 1.00 95.31 183 ALA A C 1
ATOM 1430 O O . ALA A 1 183 ? -22.010 -5.926 21.359 1.00 95.31 183 ALA A O 1
ATOM 1431 N N . TYR A 1 184 ? -20.255 -5.618 19.996 1.00 95.69 184 TYR A N 1
ATOM 1432 C CA . TYR A 1 184 ? -19.321 -6.321 20.876 1.00 95.69 184 TYR A CA 1
ATOM 1433 C C . TYR A 1 184 ? -19.075 -5.588 22.197 1.00 95.69 184 TYR A C 1
ATOM 1435 O O . TYR A 1 184 ? -19.003 -6.236 23.235 1.00 95.69 184 TYR A O 1
ATOM 1443 N N . VAL A 1 185 ? -18.985 -4.253 22.210 1.00 94.50 185 VAL A N 1
ATOM 1444 C CA . VAL A 1 185 ? -18.869 -3.509 23.478 1.00 94.50 185 VAL A CA 1
ATOM 1445 C C . VAL A 1 185 ? -20.115 -3.691 24.344 1.00 94.50 185 VAL A C 1
ATOM 1447 O O . VAL A 1 185 ? -19.985 -3.897 25.547 1.00 94.50 185 VAL A O 1
ATOM 1450 N N . GLU A 1 186 ? -21.313 -3.648 23.767 1.00 94.06 186 GLU A N 1
ATOM 1451 C CA . GLU A 1 186 ? -22.561 -3.889 24.503 1.00 94.06 186 GLU A CA 1
ATOM 1452 C C . GLU A 1 186 ? -22.610 -5.305 25.093 1.00 94.06 186 GLU A C 1
ATOM 1454 O O . GLU A 1 186 ? -22.982 -5.481 26.256 1.00 94.06 186 GLU A O 1
ATOM 1459 N N . GLU A 1 187 ? -22.159 -6.304 24.335 1.00 94.06 187 GLU A N 1
ATOM 1460 C CA . GLU A 1 187 ? -22.036 -7.684 24.802 1.00 94.06 187 GLU A CA 1
ATOM 1461 C C . GLU A 1 187 ? -21.000 -7.822 25.930 1.00 94.06 187 GLU A C 1
ATOM 1463 O O . GLU A 1 187 ? -21.285 -8.460 26.945 1.00 94.06 187 GLU A O 1
ATOM 1468 N N . LEU A 1 188 ? -19.844 -7.154 25.823 1.00 93.44 188 LEU A N 1
ATOM 1469 C CA . LEU A 1 188 ? -18.833 -7.107 26.885 1.00 93.44 188 LEU A CA 1
ATOM 1470 C C . LEU A 1 188 ? -19.376 -6.453 28.157 1.00 93.44 188 LEU A C 1
ATOM 1472 O O . LEU A 1 188 ? -19.156 -6.975 29.247 1.00 93.44 188 LEU A O 1
ATOM 1476 N N . VAL A 1 189 ? -20.114 -5.345 28.043 1.00 93.19 189 VAL A N 1
ATOM 1477 C CA . VAL A 1 189 ? -20.759 -4.687 29.191 1.00 93.19 189 VAL A CA 1
ATOM 1478 C C . VAL A 1 189 ? -21.764 -5.630 29.853 1.00 93.19 189 VAL A C 1
ATOM 1480 O O . VAL A 1 189 ? -21.763 -5.771 31.079 1.00 93.19 189 VAL A O 1
ATOM 1483 N N . GLY A 1 190 ? -22.596 -6.307 29.056 1.00 90.94 190 GLY A N 1
ATOM 1484 C CA . GLY A 1 190 ? -23.563 -7.288 29.543 1.00 90.94 190 GLY A CA 1
ATOM 1485 C C . GLY A 1 190 ? -22.897 -8.465 30.259 1.00 90.94 190 GLY A C 1
ATOM 1486 O O . GLY A 1 190 ? -23.261 -8.780 31.394 1.00 90.94 190 GLY A O 1
ATOM 1487 N N . GLY A 1 191 ? -21.889 -9.076 29.633 1.00 89.50 191 GLY A N 1
ATOM 1488 C CA . GLY A 1 191 ? -21.136 -10.195 30.199 1.00 89.50 191 GLY A CA 1
ATOM 1489 C C . GLY A 1 191 ? -20.383 -9.812 31.472 1.00 89.50 191 GLY A C 1
ATOM 1490 O O . GLY A 1 191 ? -20.450 -10.526 32.471 1.00 89.50 191 GLY A O 1
ATOM 1491 N N . TRP A 1 192 ? -19.750 -8.639 31.486 1.00 89.88 192 TRP A N 1
ATOM 1492 C CA . TRP A 1 192 ? -19.023 -8.118 32.643 1.00 89.88 192 TRP A CA 1
ATOM 1493 C C . TRP A 1 192 ? -19.936 -7.840 33.839 1.00 89.88 192 TRP A C 1
ATOM 1495 O O . TRP A 1 192 ? -19.657 -8.256 34.966 1.00 89.88 192 TRP A O 1
ATOM 1505 N N . ASN A 1 193 ? -21.060 -7.159 33.606 1.00 89.75 193 ASN A N 1
ATOM 1506 C CA . ASN A 1 193 ? -22.030 -6.868 34.660 1.00 89.75 193 ASN A CA 1
ATOM 1507 C C . ASN A 1 193 ? -22.710 -8.156 35.156 1.00 89.75 193 ASN A C 1
ATOM 1509 O O . ASN A 1 193 ? -22.923 -8.315 36.358 1.00 89.75 193 ASN A O 1
ATOM 1513 N N . GLY A 1 194 ? -22.978 -9.107 34.255 1.00 88.06 194 GLY A N 1
ATOM 1514 C CA . GLY A 1 194 ? -23.469 -10.439 34.607 1.00 88.06 194 GLY A CA 1
ATOM 1515 C C . GLY A 1 194 ? -22.491 -11.210 35.495 1.00 88.06 194 GLY A C 1
ATOM 1516 O O . GLY A 1 194 ? -22.906 -11.791 36.497 1.00 88.06 194 GLY A O 1
ATOM 1517 N N . ARG A 1 195 ? -21.191 -11.165 35.183 1.00 88.38 195 ARG A N 1
ATOM 1518 C CA . ARG A 1 195 ? -20.135 -11.752 36.017 1.00 88.38 195 ARG A CA 1
ATOM 1519 C C . ARG A 1 195 ? -20.075 -11.094 37.392 1.00 88.38 195 ARG A C 1
ATOM 1521 O O . ARG A 1 195 ? -20.008 -11.794 38.396 1.00 88.38 195 ARG A O 1
ATOM 1528 N N . LYS A 1 196 ? -20.113 -9.755 37.470 1.00 87.75 196 LYS A N 1
ATOM 1529 C CA . LYS A 1 196 ? -20.158 -9.023 38.755 1.00 87.75 196 LYS A CA 1
ATOM 1530 C C . LYS A 1 196 ? -21.314 -9.493 39.637 1.00 87.75 196 LYS A C 1
ATOM 1532 O O . LYS A 1 196 ? -21.071 -9.851 40.784 1.00 87.75 196 LYS A O 1
ATOM 1537 N N . ALA A 1 197 ? -22.518 -9.589 39.076 1.00 88.25 197 ALA A N 1
ATOM 1538 C CA . ALA A 1 197 ? -23.689 -10.070 39.802 1.00 88.25 197 ALA A CA 1
ATOM 1539 C C . ALA A 1 197 ? -23.535 -11.526 40.288 1.00 88.25 197 ALA A C 1
ATOM 1541 O O . ALA A 1 197 ? -23.940 -11.842 41.403 1.00 88.25 197 ALA A O 1
ATOM 1542 N N . LEU A 1 198 ? -22.925 -12.414 39.489 1.00 86.44 198 LEU A N 1
ATOM 1543 C CA . LEU A 1 198 ? -22.666 -13.799 39.909 1.00 86.44 198 LEU A CA 1
ATOM 1544 C C . LEU A 1 198 ? -21.657 -13.893 41.053 1.00 86.44 198 LEU A C 1
ATOM 1546 O O . LEU A 1 198 ? -21.861 -14.684 41.970 1.00 86.44 198 LEU A O 1
ATOM 1550 N N . VAL A 1 199 ? -20.587 -13.099 41.011 1.00 86.81 199 VAL A N 1
ATOM 1551 C CA . VAL A 1 199 ? -19.578 -13.061 42.081 1.00 86.81 199 VAL A CA 1
ATOM 1552 C C . VAL A 1 199 ? -20.184 -12.507 43.371 1.00 86.81 199 VAL A C 1
ATOM 1554 O O . VAL A 1 199 ? -20.004 -13.097 44.433 1.00 86.81 199 VAL A O 1
ATOM 1557 N N . GLU A 1 200 ? -20.957 -11.421 43.290 1.00 88.56 200 GLU A N 1
ATOM 1558 C CA . GLU A 1 200 ? -21.676 -10.856 44.442 1.00 88.56 200 GLU A CA 1
ATOM 1559 C C . GLU A 1 200 ? -22.648 -11.867 45.064 1.00 88.56 200 GLU A C 1
ATOM 1561 O O . GLU A 1 200 ? -22.697 -12.014 46.288 1.00 88.56 200 GLU A O 1
ATOM 1566 N N . GLU A 1 201 ? -23.379 -12.607 44.230 1.00 88.00 201 GLU A N 1
ATOM 1567 C CA . GLU A 1 201 ? -24.291 -13.653 44.686 1.00 88.00 201 GLU A CA 1
ATOM 1568 C C . GLU A 1 201 ? -23.538 -14.838 45.309 1.00 88.00 201 GLU A C 1
ATOM 1570 O O . GLU A 1 201 ? -23.939 -15.326 46.363 1.00 88.00 201 GLU A O 1
ATOM 1575 N N . ALA A 1 202 ? -22.407 -15.260 44.737 1.00 83.75 202 ALA A N 1
ATOM 1576 C CA . ALA A 1 202 ? -21.570 -16.312 45.314 1.00 83.75 202 ALA A CA 1
ATOM 1577 C C . ALA A 1 202 ? -21.028 -15.917 46.694 1.00 83.75 202 ALA A C 1
ATOM 1579 O O . ALA A 1 202 ? -21.104 -16.706 47.637 1.00 83.75 202 ALA A O 1
ATOM 1580 N N . ILE A 1 203 ? -20.569 -14.670 46.846 1.00 83.38 203 ILE A N 1
ATOM 1581 C CA . ILE A 1 203 ? -20.155 -14.111 48.139 1.00 83.38 203 ILE A CA 1
ATOM 1582 C C . ILE A 1 203 ? -21.331 -14.118 49.129 1.00 83.38 203 ILE A C 1
ATOM 1584 O O . ILE A 1 203 ? -21.145 -14.438 50.306 1.00 83.38 203 ILE A O 1
ATOM 1588 N N . ARG A 1 204 ? -22.547 -13.776 48.680 1.00 86.62 204 ARG A N 1
ATOM 1589 C CA . ARG A 1 204 ? -23.756 -13.788 49.519 1.00 86.62 204 ARG A CA 1
ATOM 1590 C C . ARG A 1 204 ? -24.099 -15.198 50.001 1.00 86.62 204 ARG A C 1
ATOM 1592 O O . ARG A 1 204 ? -24.337 -15.361 51.194 1.00 86.62 204 ARG A O 1
ATOM 1599 N N . LEU A 1 205 ? -24.093 -16.191 49.110 1.00 84.06 205 LEU A N 1
ATOM 1600 C CA . LEU A 1 205 ? -24.364 -17.593 49.449 1.00 84.06 205 LEU A CA 1
ATOM 1601 C C . LEU A 1 205 ? -23.358 -18.122 50.472 1.00 84.06 205 LEU A C 1
ATOM 1603 O O . LEU A 1 205 ? -23.754 -18.675 51.494 1.00 84.06 205 LEU A O 1
ATOM 1607 N N . VAL A 1 206 ? -22.069 -17.848 50.261 1.00 80.38 206 VAL A N 1
ATOM 1608 C CA . VAL A 1 206 ? -21.005 -18.239 51.195 1.00 80.38 206 VAL A CA 1
ATOM 1609 C C . VAL A 1 206 ? -21.210 -17.624 52.583 1.00 80.38 206 VAL A C 1
ATOM 1611 O O . VAL A 1 206 ? -21.031 -18.305 53.588 1.00 80.38 206 VAL A O 1
ATOM 1614 N N . ARG A 1 207 ? -21.646 -16.359 52.672 1.00 81.81 207 ARG A N 1
ATOM 1615 C CA . ARG A 1 207 ? -21.966 -15.703 53.959 1.00 81.81 207 ARG A CA 1
ATOM 1616 C C . ARG A 1 207 ? -23.179 -16.304 54.675 1.00 81.81 207 ARG A C 1
ATOM 1618 O O . ARG A 1 207 ? -23.334 -16.076 55.872 1.00 81.81 207 ARG A O 1
ATOM 1625 N N . CYS A 1 208 ? -24.038 -17.015 53.952 1.00 84.50 208 CYS A N 1
ATOM 1626 C CA . CYS A 1 208 ? -25.208 -17.710 54.480 1.00 84.50 208 CYS A CA 1
ATOM 1627 C C . CYS A 1 208 ? -24.950 -19.209 54.728 1.00 84.50 208 CYS A C 1
ATOM 1629 O O . CYS A 1 208 ? -25.906 -19.934 54.988 1.00 84.50 208 CYS A O 1
ATOM 1631 N N . ASP A 1 209 ? -23.691 -19.667 54.656 1.00 80.50 209 ASP A N 1
ATOM 1632 C CA . ASP A 1 209 ? -23.294 -21.084 54.712 1.00 80.50 209 ASP A CA 1
ATOM 1633 C C . ASP A 1 209 ? -23.962 -21.959 53.622 1.00 80.50 209 ASP A C 1
ATOM 1635 O O . ASP A 1 209 ? -24.159 -23.166 53.796 1.00 80.50 209 ASP A O 1
ATOM 1639 N N . GLU A 1 210 ? -24.300 -21.359 52.474 1.00 81.06 210 GLU A N 1
ATOM 1640 C CA . GLU A 1 210 ? -24.843 -22.040 51.293 1.00 81.06 210 GLU A CA 1
ATOM 1641 C C . GLU A 1 210 ? -23.735 -22.397 50.281 1.00 81.06 210 GLU A C 1
ATOM 1643 O O . GLU A 1 210 ? -22.665 -21.789 50.247 1.00 81.06 210 GLU A O 1
ATOM 1648 N N . ASP A 1 211 ? -23.985 -23.412 49.446 1.00 77.44 211 ASP A N 1
ATOM 1649 C CA . ASP A 1 211 ? -23.013 -23.944 48.483 1.00 77.44 211 ASP A CA 1
ATOM 1650 C C . ASP A 1 211 ? -22.930 -23.078 47.205 1.00 77.44 211 ASP A C 1
ATOM 1652 O O . ASP A 1 211 ? -23.910 -23.018 46.455 1.00 77.44 211 ASP A O 1
ATOM 1656 N N . PRO A 1 212 ? -21.781 -22.441 46.897 1.00 76.56 212 PRO A N 1
ATOM 1657 C CA . PRO A 1 212 ? -21.634 -21.588 45.718 1.00 76.56 212 PRO A CA 1
ATOM 1658 C C . PRO A 1 212 ? -21.364 -22.365 44.417 1.00 76.56 212 PRO A C 1
ATOM 1660 O O . PRO A 1 212 ? -21.369 -21.759 43.343 1.00 76.56 212 PRO A O 1
ATOM 1663 N N . ARG A 1 213 ? -21.134 -23.688 44.465 1.00 77.69 213 ARG A N 1
ATOM 1664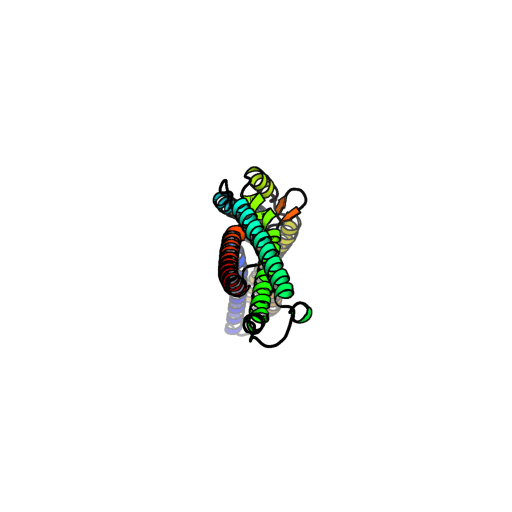 C CA . ARG A 1 213 ? -20.761 -24.504 43.287 1.00 77.69 213 ARG A CA 1
ATOM 1665 C C . ARG A 1 213 ? -21.680 -24.346 42.062 1.00 77.69 213 ARG A C 1
ATOM 1667 O O . ARG A 1 213 ? -21.141 -24.225 40.964 1.00 77.69 213 ARG A O 1
ATOM 1674 N N . PRO A 1 214 ? -23.019 -24.240 42.190 1.00 80.81 214 PRO A N 1
ATOM 1675 C CA . PRO A 1 214 ? -23.895 -24.010 41.036 1.00 80.81 214 PRO A CA 1
ATOM 1676 C C . PRO A 1 214 ? -23.631 -22.685 40.300 1.00 80.81 214 PRO A C 1
ATOM 1678 O O . PRO A 1 214 ? -23.957 -22.551 39.123 1.00 80.81 214 PRO A O 1
ATOM 1681 N N . LEU A 1 215 ? -23.058 -21.683 40.976 1.00 77.25 215 LEU A N 1
ATOM 1682 C CA . LEU A 1 215 ? -22.652 -20.425 40.343 1.00 77.25 215 LEU A CA 1
ATOM 1683 C C . LEU A 1 215 ? -21.299 -20.559 39.642 1.00 77.25 215 LEU A C 1
ATOM 1685 O O . LEU A 1 215 ? -21.087 -19.922 38.613 1.00 77.25 215 LEU A O 1
ATOM 1689 N N . MET A 1 216 ? -20.417 -21.429 40.141 1.00 72.88 216 MET A N 1
ATOM 1690 C CA . MET A 1 216 ? -19.135 -21.726 39.496 1.00 72.88 216 MET A CA 1
ATOM 1691 C C . MET A 1 216 ? -19.326 -22.376 38.126 1.00 72.88 216 MET A C 1
ATOM 1693 O O . MET A 1 216 ? -18.687 -21.966 37.162 1.00 72.88 216 MET A O 1
ATOM 1697 N N . GLU A 1 217 ? -20.286 -23.298 38.009 1.00 80.50 217 GLU A N 1
ATOM 1698 C CA . GLU A 1 217 ? -20.666 -23.919 36.729 1.00 80.50 217 GLU A CA 1
ATOM 1699 C C . GLU A 1 217 ? -21.176 -22.895 35.694 1.00 80.50 217 GLU A C 1
ATOM 1701 O O . GLU A 1 217 ? -21.189 -23.169 34.496 1.00 80.50 217 GLU A O 1
ATOM 1706 N N . ARG A 1 218 ? -21.578 -21.694 36.136 1.00 83.62 218 ARG A N 1
ATOM 1707 C CA . ARG A 1 218 ? -22.036 -20.597 35.269 1.00 83.62 218 ARG A CA 1
ATOM 1708 C C . ARG A 1 218 ? -20.933 -19.602 34.908 1.00 83.62 218 ARG A C 1
ATOM 1710 O O . ARG A 1 218 ? -21.064 -18.929 33.886 1.00 83.62 218 ARG A O 1
ATOM 1717 N N . LEU A 1 219 ? -19.874 -19.502 35.714 1.00 81.88 219 LEU A N 1
ATOM 1718 C CA . LEU A 1 219 ? -18.744 -18.601 35.460 1.00 81.88 219 LEU A CA 1
ATOM 1719 C C . LEU A 1 219 ? -17.895 -19.071 34.277 1.00 81.88 219 LEU A C 1
ATOM 1721 O O . LEU A 1 219 ? -17.438 -18.249 33.490 1.00 81.88 219 LEU A O 1
ATOM 1725 N N . GLU A 1 220 ? -17.727 -20.380 34.104 1.00 81.81 220 GLU A N 1
ATOM 1726 C CA . GLU A 1 220 ? -16.898 -20.926 33.026 1.00 81.81 220 GLU A CA 1
ATOM 1727 C C . GLU A 1 220 ? -17.476 -20.661 31.616 1.00 81.81 220 GLU A C 1
ATOM 1729 O O . GLU A 1 220 ? -16.770 -20.069 30.798 1.00 81.81 220 GLU A O 1
ATOM 1734 N N . PRO A 1 221 ? -18.772 -20.909 31.334 1.00 85.81 221 PRO A N 1
ATOM 1735 C CA . PRO A 1 221 ? -19.392 -20.473 30.079 1.00 85.81 221 PRO A CA 1
ATOM 1736 C C . PRO A 1 221 ? -19.339 -18.952 29.853 1.00 85.81 221 PRO A C 1
ATOM 1738 O O . PRO A 1 221 ? -19.238 -18.492 28.713 1.00 85.81 221 PRO A O 1
ATOM 1741 N N . GLN A 1 222 ? -19.404 -18.150 30.924 1.00 85.25 222 GLN A N 1
ATOM 1742 C CA . GLN A 1 222 ? -19.256 -16.695 30.822 1.00 85.25 222 GLN A CA 1
ATOM 1743 C C . GLN A 1 222 ? -17.830 -16.278 30.468 1.00 85.25 222 GLN A C 1
ATOM 1745 O O . GLN A 1 222 ? -17.662 -15.369 29.657 1.00 85.25 222 GLN A O 1
ATOM 1750 N N . ARG A 1 223 ? -16.816 -16.935 31.042 1.00 86.94 223 ARG A N 1
ATOM 1751 C CA . ARG A 1 223 ? -15.408 -16.737 30.679 1.00 86.94 223 ARG A CA 1
ATOM 1752 C C . ARG A 1 223 ? -15.203 -16.988 29.194 1.00 86.94 223 ARG A C 1
ATOM 1754 O O . ARG A 1 223 ? -14.633 -16.138 28.517 1.00 86.94 223 ARG A O 1
ATOM 1761 N N . ASP A 1 224 ? -15.704 -18.111 28.694 1.00 88.44 224 ASP A N 1
ATOM 1762 C CA . ASP A 1 224 ? -15.536 -18.490 27.291 1.00 88.44 224 ASP A CA 1
ATOM 1763 C C . ASP A 1 224 ? -16.254 -17.504 26.355 1.00 88.44 224 ASP A C 1
ATOM 1765 O O . ASP A 1 224 ? -15.702 -17.103 25.329 1.00 88.44 224 ASP A O 1
ATOM 1769 N N . THR A 1 225 ? -17.446 -17.039 26.751 1.00 89.75 225 THR A N 1
ATOM 1770 C CA . THR A 1 225 ? -18.181 -15.995 26.022 1.00 89.75 225 THR A CA 1
ATOM 1771 C C . THR A 1 225 ? -17.378 -14.696 25.982 1.00 89.75 225 THR A C 1
ATOM 1773 O O . THR A 1 225 ? -17.056 -14.230 24.897 1.00 89.75 225 THR A O 1
ATOM 1776 N N . LEU A 1 226 ? -16.964 -14.154 27.137 1.00 89.69 226 LEU A N 1
ATOM 1777 C CA . LEU A 1 226 ? -16.186 -12.910 27.207 1.00 89.69 226 LEU A CA 1
ATOM 1778 C C . LEU A 1 226 ? -14.879 -12.998 26.413 1.00 89.69 226 LEU A C 1
ATOM 1780 O O . LEU A 1 226 ? -14.540 -12.061 25.694 1.00 89.69 226 LEU A O 1
ATOM 1784 N N . HIS A 1 227 ? -14.166 -14.122 26.506 1.00 92.00 227 HIS A N 1
ATOM 1785 C CA . HIS A 1 227 ? -12.940 -14.355 25.746 1.00 92.00 227 HIS A CA 1
ATOM 1786 C C . HIS A 1 227 ? -13.201 -14.312 24.233 1.00 92.00 227 HIS A C 1
ATOM 1788 O O . HIS A 1 227 ? -12.489 -13.631 23.493 1.00 92.00 227 HIS A O 1
ATOM 1794 N N . SER A 1 228 ? -14.263 -14.981 23.775 1.00 93.75 228 SER A N 1
ATOM 1795 C CA . SER A 1 228 ? -14.682 -14.949 22.372 1.00 93.75 228 SER A CA 1
ATOM 1796 C C . SER A 1 228 ? -15.070 -13.535 21.923 1.00 93.75 228 SER A C 1
ATOM 1798 O O . SER A 1 228 ? -14.620 -13.082 20.870 1.00 93.75 228 SER A O 1
ATOM 1800 N N . THR A 1 229 ? -15.864 -12.809 22.716 1.00 94.75 229 THR A N 1
ATOM 1801 C CA . THR A 1 229 ? -16.302 -11.441 22.400 1.00 94.75 229 THR A CA 1
ATOM 1802 C C . THR A 1 229 ? -15.114 -10.476 22.322 1.00 94.75 229 THR A C 1
ATOM 1804 O O . THR A 1 229 ? -15.054 -9.658 21.404 1.00 94.75 229 THR A O 1
ATOM 1807 N N . ILE A 1 230 ? -14.123 -10.597 23.219 1.00 94.75 230 ILE A N 1
ATOM 1808 C CA . ILE A 1 230 ? -12.867 -9.830 23.139 1.00 94.75 230 ILE A CA 1
ATOM 1809 C C . ILE A 1 230 ? -12.135 -10.142 21.838 1.00 94.75 230 ILE A C 1
ATOM 1811 O O . ILE A 1 230 ? -11.702 -9.214 21.158 1.00 94.75 230 ILE A O 1
ATOM 1815 N N . GLY A 1 231 ? -11.998 -11.421 21.478 1.00 94.81 231 GLY A N 1
ATOM 1816 C CA . GLY A 1 231 ? -11.345 -11.825 20.232 1.00 94.81 231 GLY A CA 1
ATOM 1817 C C . GLY A 1 231 ? -11.976 -11.146 19.015 1.00 94.81 231 GLY A C 1
ATOM 1818 O O . GLY A 1 231 ? -11.286 -10.468 18.253 1.00 94.81 231 GLY A O 1
ATOM 1819 N N . LEU A 1 232 ? -13.303 -11.230 18.904 1.00 95.56 232 LEU A N 1
ATOM 1820 C CA . LEU A 1 232 ? -14.069 -10.611 17.820 1.00 95.56 232 LEU A CA 1
ATOM 1821 C C . LEU A 1 232 ? -13.955 -9.079 17.808 1.00 95.56 232 LEU A C 1
ATOM 1823 O O . LEU A 1 232 ? -13.801 -8.473 16.745 1.00 95.56 232 LEU A O 1
ATOM 1827 N N . PHE A 1 233 ? -13.990 -8.442 18.980 1.00 94.81 233 PHE A N 1
ATOM 1828 C CA . PHE A 1 233 ? -13.794 -7.000 19.105 1.00 94.81 233 PHE A CA 1
ATOM 1829 C C . PHE A 1 233 ? -12.392 -6.574 18.655 1.00 94.81 233 PHE A C 1
ATOM 1831 O O . PHE A 1 233 ? -12.238 -5.622 17.887 1.00 94.81 233 PHE A O 1
ATOM 1838 N N . MET A 1 234 ? -11.360 -7.301 19.087 1.00 94.50 234 MET A N 1
ATOM 1839 C CA . MET A 1 234 ? -9.978 -7.021 18.709 1.00 94.50 234 MET A CA 1
ATOM 1840 C C . MET A 1 234 ? -9.733 -7.234 17.217 1.00 94.50 234 MET A C 1
ATOM 1842 O O . MET A 1 234 ? -8.910 -6.527 16.635 1.00 94.50 234 MET A O 1
ATOM 1846 N N . ASP A 1 235 ? -10.456 -8.146 16.576 1.00 93.88 235 ASP A N 1
ATOM 1847 C CA . ASP A 1 235 ? -10.376 -8.329 15.131 1.00 93.88 235 ASP A CA 1
ATOM 1848 C C . ASP A 1 235 ? -10.981 -7.146 14.367 1.00 93.88 235 ASP A C 1
ATOM 1850 O O . ASP A 1 235 ? -10.335 -6.652 13.446 1.00 93.88 235 ASP A O 1
ATOM 1854 N N . VAL A 1 236 ? -12.103 -6.567 14.818 1.00 92.25 236 VAL A N 1
ATOM 1855 C CA . VAL A 1 236 ? -12.606 -5.283 14.271 1.00 92.25 236 VAL A CA 1
ATOM 1856 C C . VAL A 1 236 ? -11.553 -4.183 14.423 1.00 92.25 236 VAL A C 1
ATOM 1858 O O . VAL A 1 236 ? -11.300 -3.409 13.499 1.00 92.25 236 VAL A O 1
ATOM 1861 N N . VAL A 1 237 ? -10.898 -4.121 15.583 1.00 90.56 237 VAL A N 1
ATOM 1862 C CA . VAL A 1 237 ? -9.844 -3.136 15.845 1.00 90.56 237 VAL A CA 1
ATOM 1863 C C . VAL A 1 237 ? -8.647 -3.301 14.904 1.00 90.56 237 VAL A C 1
ATOM 18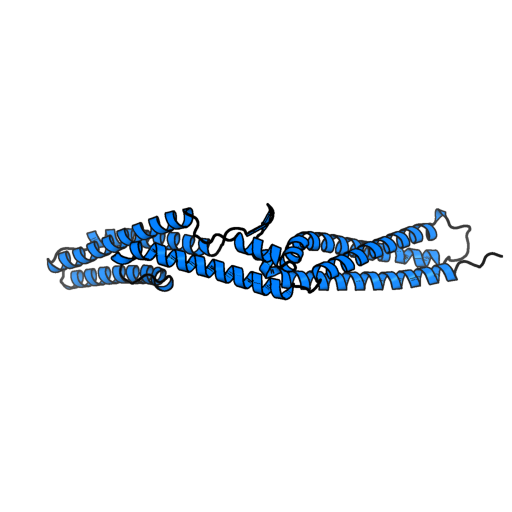65 O O . VAL A 1 237 ? -8.102 -2.294 14.454 1.00 90.56 237 VAL A O 1
ATOM 1868 N N . LYS A 1 238 ? -8.247 -4.537 14.590 1.00 89.94 238 LYS A N 1
ATOM 1869 C CA . LYS A 1 238 ? -7.185 -4.825 13.612 1.00 89.94 238 LYS A CA 1
ATOM 1870 C C . LYS A 1 238 ? -7.638 -4.550 12.181 1.00 89.94 238 LYS A C 1
ATOM 1872 O O . LYS A 1 238 ? -6.855 -4.044 11.386 1.00 89.94 238 LYS A O 1
ATOM 1877 N N . GLU A 1 239 ? -8.885 -4.854 11.836 1.00 87.69 239 GLU A N 1
ATOM 1878 C CA . GLU A 1 239 ? -9.445 -4.539 10.518 1.00 87.69 239 GLU A CA 1
ATOM 1879 C C . GLU A 1 239 ? -9.401 -3.029 10.247 1.00 87.69 239 GLU A C 1
ATOM 1881 O O . GLU A 1 239 ? -9.061 -2.627 9.139 1.00 87.69 239 GLU A O 1
ATOM 1886 N N . MET A 1 240 ? -9.613 -2.181 11.262 1.00 83.44 240 MET A N 1
ATOM 1887 C CA . MET A 1 240 ? -9.447 -0.726 11.123 1.00 83.44 240 MET A CA 1
ATOM 1888 C C . MET A 1 240 ? -8.012 -0.280 10.790 1.00 83.44 240 MET A C 1
ATOM 1890 O O . MET A 1 240 ? -7.833 0.812 10.248 1.00 83.44 240 MET A O 1
ATOM 1894 N N . ASP A 1 241 ? -6.988 -1.086 11.093 1.00 79.44 241 ASP A N 1
ATOM 1895 C CA . ASP A 1 241 ? -5.615 -0.801 10.654 1.00 79.44 241 ASP A CA 1
ATOM 1896 C C . ASP A 1 241 ? -5.471 -0.983 9.124 1.00 79.44 241 ASP A C 1
ATOM 1898 O O . ASP A 1 241 ? -4.634 -0.336 8.479 1.00 79.44 241 ASP A O 1
ATOM 1902 N N . ASN A 1 242 ? -6.343 -1.797 8.518 1.00 76.94 242 ASN A N 1
ATOM 1903 C CA . ASN A 1 242 ? -6.473 -1.974 7.074 1.00 76.94 242 ASN A CA 1
ATOM 1904 C C . ASN A 1 242 ? -7.425 -0.915 6.502 1.00 76.94 242 ASN A C 1
ATOM 1906 O O . ASN A 1 242 ? -8.562 -1.199 6.122 1.00 76.94 242 ASN A O 1
ATOM 1910 N N . LEU A 1 243 ? -6.944 0.331 6.456 1.00 77.56 243 LEU A N 1
ATOM 1911 C CA . LEU A 1 243 ? -7.659 1.448 5.833 1.00 77.56 243 LEU A CA 1
ATOM 1912 C C . LEU A 1 243 ? -8.183 1.075 4.429 1.00 77.56 243 LEU A C 1
ATOM 1914 O O . LEU A 1 243 ? -7.504 0.341 3.703 1.00 77.56 243 LEU A O 1
ATOM 1918 N N . PRO A 1 244 ? -9.349 1.611 4.020 1.00 75.12 244 PRO A N 1
ATOM 1919 C CA . PRO A 1 244 ? -9.907 1.354 2.697 1.00 75.12 244 PRO A CA 1
ATOM 1920 C C . PRO A 1 244 ? -8.953 1.785 1.575 1.00 75.12 244 PRO A C 1
ATOM 1922 O O . PRO A 1 244 ? -8.098 2.658 1.758 1.00 75.12 244 PRO A O 1
ATOM 1925 N N . SER A 1 245 ? -9.114 1.165 0.402 1.00 80.50 245 SER A N 1
ATOM 1926 C CA . SER A 1 245 ? -8.345 1.488 -0.802 1.00 80.50 245 SER A CA 1
ATOM 1927 C C . SER A 1 245 ? -8.407 2.982 -1.124 1.00 80.50 245 SER A C 1
ATOM 1929 O O . SER A 1 245 ? -9.461 3.612 -1.024 1.00 80.50 245 SER A O 1
ATOM 1931 N N . LEU A 1 246 ? -7.276 3.536 -1.558 1.00 84.25 246 LEU A N 1
ATOM 1932 C CA . LEU A 1 246 ? -7.206 4.915 -2.030 1.00 84.25 246 LEU A CA 1
ATOM 1933 C C . LEU A 1 246 ? -7.878 5.008 -3.397 1.00 84.25 246 LEU A C 1
ATOM 1935 O O . LEU A 1 246 ? -7.742 4.093 -4.210 1.00 84.25 246 LEU A O 1
ATOM 1939 N N . ARG A 1 247 ? -8.575 6.109 -3.674 1.00 83.75 247 ARG A N 1
ATOM 1940 C CA . ARG A 1 247 ? -9.249 6.322 -4.961 1.00 83.75 247 ARG A CA 1
ATOM 1941 C C . ARG A 1 247 ? -8.702 7.551 -5.662 1.00 83.75 247 ARG A C 1
ATOM 1943 O O . ARG A 1 247 ? -8.643 8.624 -5.075 1.00 83.75 247 ARG A O 1
ATOM 1950 N N . LEU A 1 248 ? -8.339 7.395 -6.930 1.00 86.75 248 LEU A N 1
ATOM 1951 C CA . LEU A 1 248 ? -7.860 8.488 -7.770 1.00 86.75 248 LEU A CA 1
ATOM 1952 C C . LEU A 1 248 ? -8.369 8.293 -9.200 1.00 86.75 248 LEU A C 1
ATOM 1954 O O . LEU A 1 248 ? -8.124 7.241 -9.785 1.00 86.75 248 LEU A O 1
ATOM 1958 N N . LEU A 1 249 ? -9.061 9.297 -9.758 1.00 75.38 249 LEU A N 1
ATOM 1959 C CA . LEU A 1 249 ? -9.498 9.326 -11.168 1.00 75.38 249 LEU A CA 1
ATOM 1960 C C . LEU A 1 249 ? -10.159 8.004 -11.639 1.00 75.38 249 LEU A C 1
ATOM 1962 O O . LEU A 1 249 ? -9.827 7.488 -12.703 1.00 75.38 249 LEU A O 1
ATOM 1966 N N . ASP A 1 250 ? -11.040 7.425 -10.816 1.00 77.00 250 ASP A N 1
ATOM 1967 C CA . ASP A 1 250 ? -11.758 6.150 -11.038 1.00 77.00 250 ASP A CA 1
ATOM 1968 C C . ASP A 1 250 ? -10.952 4.850 -10.869 1.00 77.00 250 ASP A C 1
ATOM 1970 O O . ASP A 1 250 ? -11.436 3.763 -11.198 1.00 77.00 250 ASP A O 1
ATOM 1974 N N . ARG A 1 251 ? -9.741 4.916 -10.308 1.00 81.69 251 ARG A N 1
ATOM 1975 C CA . ARG A 1 251 ? -8.940 3.732 -9.970 1.00 81.69 251 ARG A CA 1
ATOM 1976 C C . ARG A 1 251 ? -8.787 3.558 -8.473 1.00 81.69 251 ARG A C 1
ATOM 1978 O O . ARG A 1 251 ? -8.554 4.514 -7.734 1.00 81.69 251 ARG A O 1
ATOM 1985 N N . GLU A 1 252 ? -8.881 2.305 -8.046 1.00 86.12 252 GLU A N 1
ATOM 1986 C CA . GLU A 1 252 ? -8.513 1.908 -6.696 1.00 86.12 252 GLU A CA 1
ATOM 1987 C C . GLU A 1 252 ? -7.026 1.583 -6.636 1.00 86.12 252 GLU A C 1
ATOM 1989 O O . GLU A 1 252 ? -6.490 0.819 -7.442 1.00 86.12 252 GLU A O 1
ATOM 1994 N N . HIS A 1 253 ? -6.366 2.162 -5.644 1.00 85.00 253 HIS A N 1
ATOM 1995 C CA . HIS A 1 253 ? -4.975 1.924 -5.346 1.00 85.00 253 HIS A CA 1
ATOM 1996 C C . HIS A 1 253 ? -4.846 1.312 -3.961 1.00 85.00 253 HIS A C 1
ATOM 1998 O O . HIS A 1 253 ? -5.384 1.805 -2.965 1.00 85.00 253 HIS A O 1
ATOM 2004 N N . VAL A 1 254 ? -4.043 0.257 -3.888 1.00 84.06 254 VAL A N 1
ATOM 2005 C CA . VAL A 1 254 ? -3.581 -0.257 -2.608 1.00 84.06 254 VAL A CA 1
ATOM 2006 C C . VAL A 1 254 ? -2.628 0.781 -2.036 1.00 84.06 254 VAL A C 1
ATOM 2008 O O . VAL A 1 254 ? -1.599 1.076 -2.647 1.00 84.06 254 VAL A O 1
ATOM 2011 N N . ALA A 1 255 ? -2.943 1.305 -0.850 1.00 81.56 255 ALA A N 1
ATOM 2012 C CA . ALA A 1 255 ? -2.090 2.272 -0.163 1.00 81.56 255 ALA A CA 1
ATOM 2013 C C . ALA A 1 255 ? -0.635 1.779 -0.058 1.00 81.56 255 ALA A C 1
ATOM 2015 O O . ALA A 1 255 ? 0.295 2.582 -0.094 1.00 81.56 255 ALA A O 1
ATOM 2016 N N . ARG A 1 256 ? -0.458 0.448 -0.027 1.00 84.12 256 ARG A N 1
ATOM 2017 C CA . ARG A 1 256 ? 0.832 -0.237 0.009 1.00 84.12 256 ARG A CA 1
ATOM 2018 C C . ARG A 1 256 ? 1.823 0.180 -1.040 1.00 84.12 256 ARG A C 1
ATOM 2020 O O . ARG A 1 256 ? 2.991 0.401 -0.732 1.00 84.12 256 ARG A O 1
ATOM 2027 N N . HIS A 1 257 ? 1.340 0.358 -2.254 1.00 89.75 257 HIS A N 1
ATOM 2028 C CA . HIS A 1 257 ? 2.216 0.726 -3.346 1.00 89.75 257 HIS A CA 1
ATOM 2029 C C . HIS A 1 257 ? 2.829 2.115 -3.128 1.00 89.75 257 HIS A C 1
ATOM 2031 O O . HIS A 1 257 ? 3.957 2.353 -3.529 1.00 89.75 257 HIS A O 1
ATOM 2037 N N . PHE A 1 258 ? 2.166 3.026 -2.417 1.00 90.75 258 PHE A N 1
ATOM 2038 C CA . PHE A 1 258 ? 2.737 4.351 -2.183 1.00 90.75 258 PHE A CA 1
ATOM 2039 C C . PHE A 1 258 ? 3.862 4.361 -1.153 1.00 90.75 258 PHE A C 1
ATOM 2041 O O . PHE A 1 258 ? 4.695 5.245 -1.230 1.00 90.75 258 PHE A O 1
ATOM 2048 N N . TRP A 1 259 ? 3.948 3.405 -0.224 1.00 83.94 259 TRP A N 1
ATOM 2049 C CA . TRP A 1 259 ? 5.092 3.341 0.700 1.00 83.94 259 TRP A CA 1
ATOM 2050 C C . TRP A 1 259 ? 6.220 2.428 0.201 1.00 83.94 259 TRP A C 1
ATOM 2052 O O . TRP A 1 259 ? 7.367 2.590 0.598 1.00 83.94 259 TRP A O 1
ATOM 2062 N N . GLU A 1 260 ? 5.916 1.485 -0.693 1.00 90.81 260 GLU A N 1
ATOM 2063 C CA . GLU A 1 260 ? 6.907 0.630 -1.369 1.00 90.81 260 GLU A CA 1
ATOM 2064 C C . GLU A 1 260 ? 7.508 1.282 -2.625 1.00 90.81 260 GLU A C 1
ATOM 2066 O O . GLU A 1 260 ? 8.385 0.701 -3.268 1.00 90.81 260 GLU A O 1
ATOM 2071 N N . ALA A 1 261 ? 7.043 2.477 -3.000 1.00 94.56 261 ALA A N 1
ATOM 2072 C CA . ALA A 1 261 ? 7.468 3.152 -4.219 1.00 94.56 261 ALA A CA 1
ATOM 2073 C C . ALA A 1 261 ? 8.978 3.428 -4.240 1.00 94.56 261 ALA A C 1
ATOM 2075 O O . ALA A 1 261 ? 9.618 3.147 -5.251 1.00 94.56 261 ALA A O 1
ATOM 2076 N N . GLY A 1 262 ? 9.558 3.904 -3.133 1.00 94.38 262 GLY A N 1
ATOM 2077 C CA . GLY A 1 262 ? 10.994 4.189 -3.039 1.00 94.38 262 GLY A CA 1
ATOM 2078 C C . GLY A 1 262 ? 11.861 2.954 -3.301 1.00 94.38 262 GLY A C 1
ATOM 2079 O O . GLY A 1 262 ? 12.651 2.932 -4.243 1.00 94.38 262 GLY A O 1
ATOM 2080 N N . SER A 1 263 ? 11.644 1.871 -2.549 1.00 95.38 263 SER A N 1
ATOM 2081 C CA . SER A 1 263 ? 12.405 0.624 -2.728 1.00 95.38 263 SER A CA 1
ATOM 2082 C C . SER A 1 263 ? 12.158 -0.028 -4.092 1.00 95.38 263 SER A C 1
ATOM 2084 O O . SER A 1 263 ? 13.058 -0.631 -4.683 1.00 95.38 263 SER A O 1
ATOM 2086 N N . THR A 1 264 ? 10.947 0.111 -4.637 1.00 96.88 264 THR A N 1
ATOM 2087 C CA . THR A 1 264 ? 10.636 -0.396 -5.976 1.00 96.88 264 THR A CA 1
ATOM 2088 C C . THR A 1 264 ? 11.332 0.409 -7.068 1.00 96.88 264 THR A C 1
ATOM 2090 O O . THR A 1 264 ? 11.830 -0.189 -8.024 1.00 96.88 264 THR A O 1
ATOM 2093 N N . TYR A 1 265 ? 11.410 1.732 -6.924 1.00 96.88 265 TYR A N 1
ATOM 2094 C CA . TYR A 1 265 ? 12.169 2.595 -7.823 1.00 96.88 265 TYR A CA 1
ATOM 2095 C C . TYR A 1 265 ? 13.647 2.196 -7.847 1.00 96.88 265 TYR A C 1
ATOM 2097 O O . TYR A 1 265 ? 14.192 1.943 -8.919 1.00 96.88 265 TYR A O 1
ATOM 2105 N N . GLU A 1 266 ? 14.274 2.051 -6.677 1.00 96.75 266 GLU A N 1
ATOM 2106 C CA . GLU A 1 266 ? 15.678 1.635 -6.565 1.00 96.75 266 GLU A CA 1
ATOM 2107 C C . GLU A 1 266 ? 15.922 0.279 -7.233 1.00 96.75 266 GLU A C 1
ATOM 2109 O O . GLU A 1 266 ? 16.844 0.130 -8.036 1.00 96.75 266 GLU A O 1
ATOM 2114 N N . ARG A 1 267 ? 15.047 -0.702 -6.977 1.00 97.81 267 ARG A N 1
ATOM 2115 C CA . ARG A 1 267 ? 15.110 -2.024 -7.615 1.00 97.81 267 ARG A CA 1
ATOM 2116 C C . ARG A 1 267 ? 15.025 -1.931 -9.140 1.00 97.81 267 ARG A C 1
ATOM 2118 O O . ARG A 1 267 ? 15.785 -2.605 -9.834 1.00 97.81 267 ARG A O 1
ATOM 2125 N N . LEU A 1 268 ? 14.097 -1.129 -9.665 1.00 97.94 268 LEU A N 1
ATOM 2126 C CA . LEU A 1 268 ? 13.929 -0.935 -11.107 1.00 97.94 268 LEU A CA 1
ATOM 2127 C C . LEU A 1 268 ? 15.129 -0.224 -11.730 1.00 97.94 268 LEU A C 1
ATOM 2129 O O . LEU A 1 268 ? 15.551 -0.621 -12.815 1.00 97.94 268 LEU A O 1
ATOM 2133 N N . SER A 1 269 ? 15.694 0.769 -11.045 1.00 97.62 269 SER A N 1
ATOM 2134 C CA . SER A 1 269 ? 16.897 1.479 -11.485 1.00 97.62 269 SER A CA 1
ATOM 2135 C C . SER A 1 269 ? 18.108 0.545 -11.537 1.00 97.62 269 SER A C 1
ATOM 2137 O O . SER A 1 269 ? 18.782 0.468 -12.557 1.00 97.62 269 SER A O 1
ATOM 2139 N N . LEU A 1 270 ? 18.339 -0.250 -10.488 1.00 97.81 270 LEU A N 1
ATOM 2140 C CA . LEU A 1 270 ? 19.439 -1.220 -10.451 1.00 97.81 270 LEU A CA 1
ATOM 2141 C C . LEU A 1 270 ? 19.306 -2.290 -11.541 1.00 97.81 270 LEU A C 1
ATOM 2143 O O . LEU A 1 270 ? 20.290 -2.682 -12.170 1.00 97.81 270 LEU A O 1
ATOM 2147 N N . HIS A 1 271 ? 18.086 -2.776 -11.779 1.00 97.62 271 HIS A N 1
ATOM 2148 C CA . HIS A 1 271 ? 17.849 -3.755 -12.834 1.00 97.62 271 HIS A CA 1
ATOM 2149 C C . HIS A 1 271 ? 18.060 -3.142 -14.227 1.00 97.62 271 HIS A C 1
ATOM 2151 O O . HIS A 1 271 ? 18.640 -3.796 -15.092 1.00 97.62 271 HIS A O 1
ATOM 2157 N N . LEU A 1 272 ? 17.657 -1.884 -14.428 1.00 97.62 272 LEU A N 1
ATOM 2158 C CA . LEU A 1 272 ? 17.920 -1.132 -15.653 1.00 97.62 272 LEU A CA 1
ATOM 2159 C C . LEU A 1 272 ? 19.428 -0.989 -15.916 1.00 97.62 272 LEU A C 1
ATOM 2161 O O . LEU A 1 272 ? 19.884 -1.267 -17.025 1.00 97.62 272 LEU A O 1
ATOM 2165 N N . ASP A 1 273 ? 20.207 -0.628 -14.895 1.00 97.75 273 ASP A N 1
ATOM 2166 C CA . ASP A 1 273 ? 21.667 -0.518 -14.993 1.00 97.75 273 ASP A CA 1
ATOM 2167 C C . ASP A 1 273 ? 22.320 -1.859 -15.346 1.00 97.75 273 ASP A C 1
ATOM 2169 O O . ASP A 1 273 ? 23.218 -1.916 -16.188 1.00 97.75 273 ASP A O 1
ATOM 2173 N N . SER A 1 274 ? 21.841 -2.955 -14.751 1.00 97.69 274 SER A N 1
ATOM 2174 C CA . SER A 1 274 ? 22.312 -4.305 -15.076 1.00 97.69 274 SER A CA 1
ATOM 2175 C C . SER A 1 274 ? 22.051 -4.664 -16.540 1.00 97.69 274 SER A C 1
ATOM 2177 O O . SER A 1 274 ? 22.955 -5.153 -17.215 1.00 97.69 274 SER A O 1
ATOM 2179 N N . ILE A 1 275 ? 20.842 -4.399 -17.050 1.00 97.62 275 ILE A N 1
ATOM 2180 C CA . ILE A 1 275 ? 20.496 -4.663 -18.456 1.00 97.62 275 ILE A CA 1
ATOM 2181 C C . ILE A 1 275 ? 21.389 -3.831 -19.380 1.00 97.62 275 ILE A C 1
ATOM 2183 O O . ILE A 1 275 ? 21.924 -4.353 -20.355 1.00 97.62 275 ILE A O 1
ATOM 2187 N N . ASN A 1 276 ? 21.606 -2.556 -19.052 1.00 97.25 276 ASN A N 1
ATOM 2188 C CA . ASN A 1 276 ? 22.508 -1.684 -19.800 1.00 97.25 276 ASN A CA 1
ATOM 2189 C C . ASN A 1 276 ? 23.941 -2.225 -19.852 1.00 97.25 276 ASN A C 1
ATOM 2191 O O . ASN A 1 276 ? 24.576 -2.183 -20.905 1.00 97.25 276 ASN A O 1
ATOM 2195 N N . GLN A 1 277 ? 24.463 -2.758 -18.745 1.00 96.88 277 GLN A N 1
ATOM 2196 C CA . GLN A 1 277 ? 25.786 -3.386 -18.725 1.00 96.88 277 GLN A CA 1
ATOM 2197 C C . GLN A 1 277 ? 25.849 -4.630 -19.616 1.00 96.88 277 GLN A C 1
ATOM 2199 O O . GLN A 1 277 ? 26.840 -4.813 -20.325 1.00 96.88 277 GLN A O 1
ATOM 2204 N N . ASP A 1 278 ? 24.809 -5.461 -19.610 1.00 96.25 278 ASP A N 1
ATOM 2205 C CA . ASP A 1 278 ? 24.747 -6.657 -20.453 1.00 96.25 278 ASP A CA 1
ATOM 2206 C C . ASP A 1 278 ? 24.629 -6.298 -21.943 1.00 96.25 278 ASP A C 1
ATOM 2208 O O . ASP A 1 278 ? 25.322 -6.892 -22.772 1.00 96.25 278 ASP A O 1
ATOM 2212 N N . ILE A 1 279 ? 23.845 -5.267 -22.282 1.00 96.62 279 ILE A N 1
ATOM 2213 C CA . ILE A 1 279 ? 23.772 -4.695 -23.635 1.00 96.62 279 ILE A CA 1
ATOM 2214 C C . ILE A 1 279 ? 25.144 -4.163 -24.069 1.00 96.62 279 ILE A C 1
ATOM 2216 O O . ILE A 1 279 ? 25.643 -4.594 -25.105 1.00 96.62 279 ILE A O 1
ATOM 2220 N N . ASN A 1 280 ? 25.798 -3.315 -23.263 1.00 96.06 280 ASN A N 1
ATOM 2221 C CA . ASN A 1 280 ? 27.135 -2.773 -23.556 1.00 96.06 280 ASN A CA 1
ATOM 2222 C C . ASN A 1 280 ? 28.160 -3.888 -23.824 1.00 96.06 280 ASN A C 1
ATOM 2224 O O . ASN A 1 280 ? 28.979 -3.803 -24.737 1.00 96.06 280 ASN A O 1
ATOM 2228 N N . ARG A 1 281 ? 28.136 -4.954 -23.013 1.00 94.56 281 ARG A N 1
ATOM 2229 C CA . ARG A 1 281 ? 29.028 -6.107 -23.196 1.00 94.56 281 ARG A CA 1
ATOM 2230 C C . ARG A 1 281 ? 28.757 -6.810 -24.519 1.00 94.56 281 ARG A C 1
ATOM 2232 O O . ARG A 1 281 ? 29.709 -7.158 -25.214 1.00 94.56 281 ARG A O 1
ATOM 2239 N N . LEU A 1 282 ? 27.488 -7.027 -24.861 1.00 93.81 282 LEU A N 1
ATOM 2240 C CA . LEU A 1 282 ? 27.121 -7.698 -26.103 1.00 93.81 282 LEU A CA 1
ATOM 2241 C C . LEU A 1 282 ? 27.454 -6.844 -27.335 1.00 93.81 282 LEU A C 1
ATOM 2243 O O . LEU A 1 282 ? 27.966 -7.392 -28.306 1.00 93.81 282 LEU A O 1
ATOM 2247 N N . GLU A 1 283 ? 27.243 -5.527 -27.275 1.00 92.69 283 GLU A N 1
ATOM 2248 C CA . GLU A 1 283 ? 27.668 -4.574 -28.311 1.00 92.69 283 GLU A CA 1
ATOM 2249 C C . GLU A 1 283 ? 29.177 -4.684 -28.568 1.00 92.69 283 GLU A C 1
ATOM 2251 O O . GLU A 1 283 ? 29.581 -4.964 -29.692 1.00 92.69 283 GLU A O 1
ATOM 2256 N N . CYS A 1 284 ? 30.011 -4.617 -27.522 1.00 91.25 284 CYS A N 1
ATOM 2257 C CA . CYS A 1 284 ? 31.464 -4.779 -27.653 1.00 91.25 284 CYS A CA 1
ATOM 2258 C C . CYS A 1 284 ? 31.867 -6.116 -28.299 1.00 91.25 284 CYS A C 1
ATOM 2260 O O . CYS A 1 284 ? 32.795 -6.173 -29.111 1.00 91.25 284 CYS A O 1
ATOM 2262 N N . VAL A 1 285 ? 31.195 -7.213 -27.929 1.00 89.50 285 VAL A N 1
ATOM 2263 C CA . VAL A 1 285 ? 31.473 -8.537 -28.504 1.00 89.50 285 VAL A CA 1
ATOM 2264 C C . VAL A 1 285 ? 31.067 -8.587 -29.976 1.00 89.50 285 VAL A C 1
ATOM 2266 O O . VAL A 1 285 ? 31.810 -9.141 -30.788 1.00 89.50 285 VAL A O 1
ATOM 2269 N N . LEU A 1 286 ? 29.923 -8.006 -30.338 1.00 86.12 286 LEU A N 1
ATOM 2270 C CA . LEU A 1 286 ? 29.460 -7.952 -31.723 1.00 86.12 286 LEU A CA 1
ATOM 2271 C C . LEU A 1 286 ? 30.332 -7.047 -32.589 1.00 86.12 286 LEU A C 1
ATOM 2273 O O . LEU A 1 286 ? 30.643 -7.429 -33.712 1.00 86.12 286 LEU A O 1
ATOM 2277 N N . ASP A 1 287 ? 30.793 -5.911 -32.075 1.00 85.69 287 ASP A N 1
ATOM 2278 C CA . ASP A 1 287 ? 31.730 -5.039 -32.787 1.00 85.69 287 ASP A CA 1
ATOM 2279 C C . ASP A 1 287 ? 33.041 -5.770 -33.086 1.00 85.69 287 ASP A C 1
ATOM 2281 O O . ASP A 1 287 ? 33.548 -5.730 -34.211 1.00 85.69 287 ASP A O 1
ATOM 2285 N N . HIS A 1 288 ? 33.566 -6.518 -32.109 1.00 82.94 288 HIS A N 1
ATOM 2286 C CA . HIS A 1 288 ? 34.742 -7.357 -32.325 1.00 82.94 288 HIS A CA 1
ATOM 2287 C C . HIS A 1 288 ? 34.476 -8.463 -33.355 1.00 82.94 288 HIS A C 1
ATOM 2289 O O . HIS A 1 288 ? 35.296 -8.698 -34.245 1.00 82.94 288 HIS A O 1
ATOM 2295 N N . PHE A 1 289 ? 33.314 -9.115 -33.273 1.00 80.25 289 PHE A N 1
ATOM 2296 C CA . PHE A 1 289 ? 32.890 -10.131 -34.233 1.00 80.25 289 PHE A CA 1
ATOM 2297 C C . PHE A 1 289 ? 32.827 -9.564 -35.659 1.00 80.25 289 PHE A C 1
ATOM 2299 O O . PHE A 1 289 ? 33.368 -10.164 -36.589 1.00 80.25 289 PHE A O 1
ATOM 2306 N N . MET A 1 290 ? 32.227 -8.383 -35.831 1.00 77.81 290 MET A N 1
ATOM 2307 C CA . MET A 1 290 ? 32.128 -7.682 -37.112 1.00 77.81 290 MET A CA 1
ATOM 2308 C C . MET A 1 290 ? 33.497 -7.248 -37.640 1.00 77.81 290 MET A C 1
ATOM 2310 O O . MET A 1 290 ? 33.750 -7.364 -38.837 1.00 77.81 290 MET A O 1
ATOM 2314 N N . ALA A 1 291 ? 34.409 -6.802 -36.774 1.00 79.31 291 ALA A N 1
ATOM 2315 C CA . ALA A 1 291 ? 35.773 -6.463 -37.172 1.00 79.31 291 ALA A CA 1
ATOM 2316 C C . ALA A 1 291 ? 36.528 -7.682 -37.732 1.00 79.31 291 ALA A C 1
ATOM 2318 O O . ALA A 1 291 ? 37.181 -7.577 -38.771 1.00 79.31 291 ALA A O 1
ATOM 2319 N N . VAL A 1 292 ? 36.394 -8.852 -37.095 1.00 74.31 292 VAL A N 1
ATOM 2320 C CA . VAL A 1 292 ? 36.982 -10.112 -37.587 1.00 74.31 292 VAL A CA 1
ATOM 2321 C C . VAL A 1 292 ? 36.339 -10.544 -38.909 1.00 74.31 292 VAL A C 1
ATOM 2323 O O . VAL A 1 292 ? 37.046 -10.954 -39.832 1.00 74.31 292 VAL A O 1
ATOM 2326 N N . ALA A 1 293 ? 35.015 -10.419 -39.033 1.00 69.50 293 ALA A N 1
ATOM 2327 C CA . ALA A 1 293 ? 34.300 -10.728 -40.270 1.00 69.50 293 ALA A CA 1
ATOM 2328 C C . ALA A 1 293 ? 34.716 -9.803 -41.433 1.00 69.50 293 ALA A C 1
ATOM 2330 O O . ALA A 1 293 ? 34.944 -10.273 -42.541 1.00 69.50 293 ALA A O 1
ATOM 2331 N N . ASN A 1 294 ? 34.897 -8.503 -41.189 1.00 69.19 294 ASN A N 1
ATOM 2332 C CA . ASN A 1 294 ? 35.278 -7.540 -42.227 1.00 69.19 294 ASN A CA 1
ATOM 2333 C C . ASN A 1 294 ? 36.753 -7.640 -42.634 1.00 69.19 294 ASN A C 1
ATOM 2335 O O . ASN A 1 294 ? 37.067 -7.499 -43.811 1.00 69.19 294 ASN A O 1
ATOM 2339 N N . ALA A 1 295 ? 37.663 -7.936 -41.699 1.00 65.38 295 ALA A N 1
ATOM 2340 C CA . ALA A 1 295 ? 39.086 -8.138 -42.002 1.00 65.38 295 ALA A CA 1
ATOM 2341 C C . ALA A 1 295 ? 39.355 -9.359 -42.904 1.00 65.38 295 ALA A C 1
ATOM 2343 O O . ALA A 1 295 ? 40.487 -9.581 -43.331 1.00 65.38 295 ALA A O 1
ATOM 2344 N N . THR A 1 296 ? 38.332 -10.175 -43.160 1.00 56.97 296 THR A N 1
ATOM 2345 C CA . THR A 1 296 ? 38.442 -11.450 -43.869 1.00 56.97 296 THR A CA 1
ATOM 2346 C C . THR A 1 296 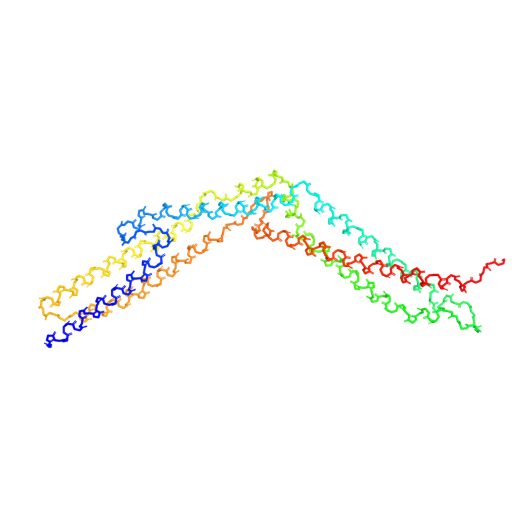? 37.741 -11.452 -45.230 1.00 56.97 296 THR A C 1
ATOM 2348 O O . THR A 1 296 ? 37.837 -12.441 -45.956 1.00 56.97 296 THR A O 1
ATOM 2351 N N . ILE A 1 297 ? 37.127 -10.329 -45.622 1.00 55.31 297 ILE A N 1
ATOM 2352 C CA . ILE A 1 297 ? 36.594 -10.087 -46.969 1.00 55.31 297 ILE A CA 1
ATOM 2353 C C . ILE A 1 297 ? 37.665 -9.311 -47.763 1.00 55.31 297 ILE A C 1
ATOM 2355 O O . ILE A 1 297 ? 37.979 -8.180 -47.386 1.00 55.31 297 ILE A O 1
ATOM 2359 N N . PRO A 1 298 ? 38.272 -9.876 -48.828 1.00 48.25 298 PRO A N 1
ATOM 2360 C CA . PRO A 1 298 ? 39.237 -9.140 -49.643 1.00 48.25 298 PRO A CA 1
ATOM 2361 C C . PRO A 1 298 ? 38.559 -7.943 -50.326 1.00 48.25 298 PRO A C 1
ATOM 2363 O O . PRO A 1 298 ? 37.400 -8.028 -50.733 1.00 48.25 298 PRO A O 1
ATOM 2366 N N . ALA A 1 299 ? 39.277 -6.820 -50.431 1.00 42.94 299 ALA A N 1
ATOM 2367 C CA . ALA A 1 299 ? 38.780 -5.629 -51.115 1.00 42.94 299 ALA A CA 1
ATOM 2368 C C . ALA A 1 299 ? 38.415 -5.965 -52.576 1.00 42.94 299 ALA A C 1
ATOM 2370 O O . ALA A 1 299 ? 39.143 -6.738 -53.203 1.00 42.94 299 ALA A O 1
ATOM 2371 N N . PRO A 1 300 ? 37.315 -5.414 -53.118 1.00 46.44 300 PRO A N 1
ATOM 2372 C CA . PRO A 1 300 ? 36.980 -5.610 -54.521 1.00 46.44 300 PRO A CA 1
ATOM 2373 C C . PRO A 1 300 ? 38.067 -4.972 -55.398 1.00 46.44 300 PRO A C 1
ATOM 2375 O O . PRO A 1 300 ? 38.389 -3.796 -55.210 1.00 46.44 300 PRO A O 1
ATOM 2378 N N . GLU A 1 301 ? 38.636 -5.763 -56.311 1.00 40.66 301 GLU A N 1
ATOM 2379 C CA . GLU A 1 301 ? 39.437 -5.273 -57.444 1.00 40.66 301 GLU A CA 1
ATOM 2380 C C . GLU A 1 301 ? 38.558 -4.556 -58.477 1.00 40.66 301 GLU A C 1
ATOM 2382 O O . GLU A 1 301 ? 37.426 -5.035 -58.736 1.00 40.66 301 GLU A O 1
#

Secondary structure (DSSP, 8-state):
--HHHHHHHHHHHHHHHHHHHHHHHHHHGGGT--S-HHHHHHHHHHHHHHHHHHHHHHHHHHHHHHHHHHTT--HHHHHHHHHHHHHHHHHHHHHHHHHHHHHT-GGG---SSS--HHHHHHTTHHHHHHHHHHHHHHHHHHHHHHHHHHHHHHHHH-HHHHHHHHHTS-SS--HHHHHHHHHHHHHHHHHHHHHHHHHHHHHHHHHTT---HHHHHHHHHHHHHHHHHHHHHHHHHHHTTSPPPEEETTEEE-HHHHHHHHHHHHHHHHHHHHHHHHHHHHHHHHHHHHHHHHTTSPPP-